Protein AF-A0AA38HLE5-F1 (afdb_monomer)

Mean predicted aligned error: 15.14 Å

pLDDT: mean 76.85, std 20.19, range [32.59, 97.31]

Foldseek 3Di:
DDDDDDDDDDDDDPDDPPPVVVVVVVVVVVPDDDPVRVVVCVVVVVVPDPPPLVVVLVVVLVCCVPPVPPAEEEEEEEPCCCVPVVVSVVSNVVPRPDHYFYFYQYPVRETPGPPPVVPPPGAYEYEYEDQQPLCVCVNPNQDPDHAYEYEYPYDPVNVVVNCPDPSVVSHPHYDYHYDDDDPPPDDPPPDDD

Structure (mmCIF, N/CA/C/O backbone):
data_AF-A0AA38HLE5-F1
#
_entry.id   AF-A0AA38HLE5-F1
#
loop_
_atom_site.group_PDB
_atom_site.id
_atom_site.type_symbol
_atom_site.label_atom_id
_atom_site.label_alt_id
_atom_site.label_comp_id
_atom_site.label_asym_id
_atom_site.label_entity_id
_atom_site.label_seq_id
_atom_site.pdbx_PDB_ins_code
_atom_site.Cartn_x
_atom_site.Cartn_y
_atom_site.Cartn_z
_atom_site.occupancy
_atom_site.B_iso_or_equiv
_atom_site.auth_seq_id
_atom_site.auth_comp_id
_atom_site.auth_asym_id
_atom_site.auth_atom_id
_atom_site.pdbx_PDB_model_num
ATO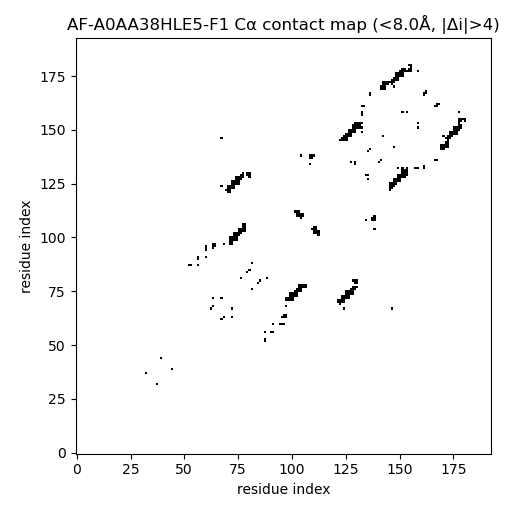M 1 N N . MET A 1 1 ? 114.229 -0.587 -13.513 1.00 36.62 1 MET A N 1
ATOM 2 C CA . MET A 1 1 ? 114.103 0.586 -14.403 1.00 36.62 1 MET A CA 1
ATOM 3 C C . MET A 1 1 ? 112.648 1.043 -14.351 1.00 36.62 1 MET A C 1
ATOM 5 O O . MET A 1 1 ? 111.792 0.347 -14.866 1.00 36.62 1 MET A O 1
ATOM 9 N N . THR A 1 2 ? 112.291 1.824 -13.335 1.00 32.59 2 THR A N 1
ATOM 10 C CA . THR A 1 2 ? 112.162 3.300 -13.327 1.00 32.59 2 THR A CA 1
ATOM 11 C C . THR A 1 2 ? 110.721 3.716 -13.633 1.00 32.59 2 THR A C 1
ATOM 13 O O . THR A 1 2 ? 110.258 3.636 -14.763 1.00 32.59 2 THR A O 1
ATOM 16 N N . ARG A 1 3 ? 110.024 4.134 -12.569 1.00 39.41 3 ARG A N 1
ATOM 17 C CA . ARG A 1 3 ? 108.738 4.839 -12.589 1.00 39.41 3 ARG A CA 1
ATOM 18 C C . ARG A 1 3 ? 108.936 6.259 -13.121 1.00 39.41 3 ARG A C 1
ATOM 20 O O . ARG A 1 3 ? 109.914 6.883 -12.727 1.00 39.41 3 ARG A O 1
ATOM 27 N N . TYR A 1 4 ? 107.949 6.798 -13.835 1.00 35.00 4 TYR A N 1
ATOM 28 C CA . TYR A 1 4 ? 107.645 8.230 -13.804 1.00 35.00 4 TYR A CA 1
ATOM 29 C C . TYR A 1 4 ? 106.131 8.480 -13.778 1.00 35.00 4 TYR A C 1
ATOM 31 O O . TYR A 1 4 ? 105.338 7.740 -14.350 1.00 35.00 4 TYR A O 1
ATOM 39 N N . PHE A 1 5 ? 105.803 9.508 -13.000 1.00 42.78 5 PHE A N 1
ATOM 40 C CA . PHE A 1 5 ? 104.513 10.091 -12.640 1.00 42.78 5 PHE A CA 1
ATOM 41 C C . PHE A 1 5 ? 103.755 10.709 -13.830 1.00 42.78 5 PHE A C 1
ATOM 43 O O . PHE A 1 5 ? 104.394 11.134 -14.786 1.00 42.78 5 PHE A O 1
ATOM 50 N N . LEU A 1 6 ? 102.434 10.912 -13.687 1.00 34.00 6 LEU A N 1
ATOM 51 C CA . LEU A 1 6 ? 101.842 12.259 -13.540 1.00 34.00 6 LEU A CA 1
ATOM 52 C C . LEU A 1 6 ? 100.333 12.226 -13.213 1.00 34.00 6 LEU A C 1
ATOM 54 O O . LEU A 1 6 ? 99.566 11.435 -13.750 1.00 34.00 6 LEU A O 1
ATOM 58 N N . PHE A 1 7 ? 99.960 13.115 -12.291 1.00 43.72 7 PHE A N 1
ATOM 59 C CA . PHE A 1 7 ? 98.616 13.496 -11.845 1.00 43.72 7 PHE A CA 1
ATOM 60 C C . PHE A 1 7 ? 97.990 14.519 -12.816 1.00 43.72 7 PHE A C 1
ATOM 62 O O . PHE A 1 7 ? 98.688 15.463 -13.181 1.00 43.72 7 PHE A O 1
ATOM 69 N N . SER A 1 8 ? 96.677 14.451 -13.084 1.00 36.34 8 SER A N 1
ATOM 70 C CA . SER A 1 8 ? 95.799 15.644 -13.088 1.00 36.34 8 SER A CA 1
ATOM 71 C C . SER A 1 8 ? 94.288 15.319 -13.094 1.00 36.34 8 SER A C 1
ATOM 73 O O . SER A 1 8 ? 93.800 14.501 -13.863 1.00 36.34 8 SER A O 1
ATOM 75 N N . SER A 1 9 ? 93.592 15.982 -12.161 1.00 37.62 9 SER A N 1
ATOM 76 C CA . SER A 1 9 ? 92.230 16.554 -12.148 1.00 37.62 9 SER A CA 1
ATOM 77 C C . SER A 1 9 ? 91.133 16.047 -13.103 1.00 37.62 9 SER A C 1
ATOM 79 O O . SER A 1 9 ? 91.290 16.130 -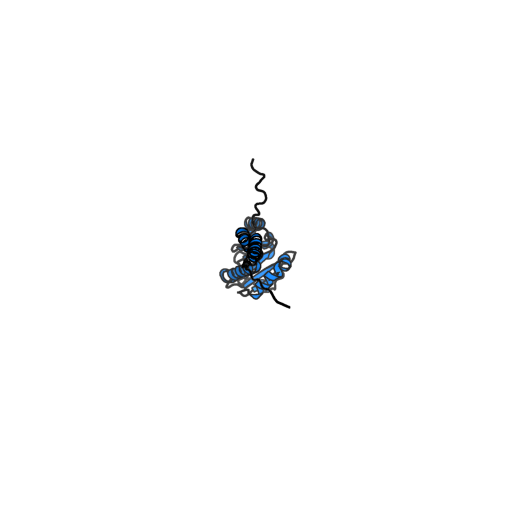14.311 1.00 37.62 9 SER A O 1
ATOM 81 N N . PHE A 1 10 ? 89.928 15.775 -12.577 1.00 37.12 10 PHE A N 1
ATOM 82 C CA . PHE A 1 10 ? 88.797 16.729 -12.614 1.00 37.12 10 PHE A CA 1
ATOM 83 C C . PHE A 1 10 ? 87.535 16.158 -11.933 1.00 37.12 10 PHE A C 1
ATOM 85 O O . PHE A 1 10 ? 87.142 15.015 -12.139 1.00 37.12 10 PHE A O 1
ATOM 92 N N . VAL A 1 11 ? 86.893 17.003 -11.125 1.00 49.88 11 VAL A N 1
ATOM 93 C CA . VAL A 1 11 ? 85.538 16.847 -10.573 1.00 49.88 11 VAL A CA 1
ATOM 94 C C . VAL A 1 11 ? 84.517 17.054 -11.694 1.00 49.88 11 VAL A C 1
ATOM 96 O O . VAL A 1 11 ? 84.603 18.087 -12.347 1.00 49.88 11 VAL A O 1
ATOM 99 N N . LEU A 1 12 ? 83.534 16.160 -11.874 1.00 40.75 12 LEU A N 1
ATOM 100 C CA . LEU A 1 12 ? 82.163 16.497 -12.315 1.00 40.75 12 LEU A CA 1
ATOM 101 C C . LEU A 1 12 ? 81.272 15.242 -12.361 1.00 40.75 12 LEU A C 1
ATOM 103 O O . LEU A 1 12 ? 81.673 14.237 -12.938 1.00 40.75 12 LEU A O 1
ATOM 107 N N . GLY A 1 13 ? 80.040 15.311 -11.835 1.00 39.38 13 GLY A N 1
ATOM 108 C CA . GLY A 1 13 ? 79.034 14.299 -12.189 1.00 39.38 13 GLY A CA 1
ATOM 109 C C . GLY A 1 13 ? 77.838 14.045 -11.267 1.00 39.38 13 GLY A C 1
ATOM 110 O O . GLY A 1 13 ? 77.180 13.029 -11.449 1.00 39.38 13 GLY A O 1
ATOM 111 N N . ALA A 1 14 ? 77.501 14.904 -10.301 1.00 48.19 14 ALA A N 1
ATOM 112 C CA . ALA A 1 14 ? 76.276 14.747 -9.502 1.00 48.19 14 ALA A CA 1
ATOM 113 C C . ALA A 1 14 ? 75.079 15.503 -10.117 1.00 48.19 14 ALA A C 1
ATOM 115 O O . ALA A 1 14 ? 74.601 16.460 -9.524 1.00 48.19 14 ALA A O 1
ATOM 116 N N . LEU A 1 15 ? 74.597 15.118 -11.309 1.00 47.78 15 LEU A N 1
ATOM 117 C CA . LEU A 1 15 ? 73.413 15.759 -11.929 1.00 47.78 15 LEU A CA 1
ATOM 118 C C . LEU A 1 15 ? 72.451 14.817 -12.688 1.00 47.78 15 LEU A C 1
ATOM 120 O O . LEU A 1 15 ? 71.482 15.287 -13.274 1.00 47.78 15 LEU A O 1
ATOM 124 N N . ALA A 1 16 ? 72.633 13.494 -12.649 1.00 45.16 16 ALA A N 1
ATOM 125 C CA . ALA A 1 16 ? 71.800 12.571 -13.441 1.00 45.16 16 ALA A CA 1
ATOM 126 C C . ALA A 1 16 ? 70.597 11.943 -12.695 1.00 45.16 16 ALA A C 1
ATOM 128 O O . ALA A 1 16 ? 69.810 11.225 -13.304 1.00 45.16 16 ALA A O 1
ATOM 129 N N . SER A 1 17 ? 70.416 12.195 -11.391 1.00 45.19 17 SER A N 1
ATOM 130 C CA . SER A 1 17 ? 69.424 11.466 -10.567 1.00 45.19 17 SER A CA 1
ATOM 131 C C . SER A 1 17 ? 68.068 12.181 -10.381 1.00 45.19 17 SER A C 1
ATOM 133 O O . SER A 1 17 ? 67.065 11.548 -10.057 1.00 45.19 17 SER A O 1
ATOM 135 N N . GLN A 1 18 ? 67.970 13.495 -10.625 1.00 48.69 18 GLN A N 1
ATOM 136 C CA . GLN A 1 18 ? 66.733 14.244 -10.331 1.00 48.69 18 GLN A CA 1
ATOM 137 C C . GLN A 1 18 ? 65.680 14.231 -11.456 1.00 48.69 18 GLN A C 1
ATOM 139 O O . GLN A 1 18 ? 64.485 14.318 -11.156 1.00 48.69 18 GLN A O 1
ATOM 144 N N . SER A 1 19 ? 66.064 14.072 -12.730 1.00 46.19 19 SER A N 1
ATOM 145 C CA . SER A 1 19 ? 65.123 14.236 -13.856 1.00 46.19 19 SER A CA 1
ATOM 146 C C . SER A 1 19 ? 64.099 13.097 -13.970 1.00 46.19 19 SER A C 1
ATOM 148 O O . SER A 1 19 ? 62.920 13.346 -14.227 1.00 46.19 19 SER A O 1
ATOM 150 N N . HIS A 1 20 ? 64.494 11.854 -13.681 1.00 48.28 20 HIS A N 1
ATOM 151 C CA . HIS A 1 20 ? 63.608 10.690 -13.796 1.00 48.28 20 HIS A CA 1
ATOM 152 C C . HIS A 1 20 ? 62.459 10.675 -12.773 1.00 48.28 20 HIS A C 1
ATOM 154 O O . HIS A 1 20 ? 61.412 10.085 -13.045 1.00 48.28 20 HIS A O 1
ATOM 160 N N . SER A 1 21 ? 62.609 11.323 -11.610 1.00 51.34 21 SER A N 1
ATOM 161 C CA . SER A 1 21 ? 61.535 11.387 -10.603 1.00 51.34 21 SER A CA 1
ATOM 162 C C . SER A 1 21 ? 60.457 12.424 -10.948 1.00 51.34 21 SER A C 1
ATOM 164 O O . SER A 1 21 ? 59.277 12.210 -10.669 1.00 51.34 21 SER A O 1
ATOM 166 N N . LEU A 1 22 ? 60.845 13.522 -11.608 1.00 54.00 22 LEU A N 1
ATOM 167 C CA . LEU A 1 22 ? 59.939 14.603 -12.001 1.00 54.00 22 LEU A CA 1
ATOM 168 C C . LEU A 1 22 ? 59.037 14.188 -13.168 1.00 54.00 22 LEU A C 1
ATOM 170 O O . LEU A 1 22 ? 57.837 14.454 -13.137 1.00 54.00 22 LEU A O 1
ATOM 174 N N . VAL A 1 23 ? 59.584 13.455 -14.142 1.00 53.44 23 VAL A N 1
ATOM 175 C CA . VAL A 1 23 ? 58.822 12.929 -15.288 1.00 53.44 23 VAL A CA 1
ATOM 176 C C . VAL A 1 23 ? 57.744 11.937 -14.837 1.00 53.44 23 VAL A C 1
ATOM 178 O O . VAL A 1 23 ? 56.614 11.995 -15.318 1.00 53.44 23 VAL A O 1
ATOM 181 N N . LYS A 1 24 ? 58.045 11.083 -13.847 1.00 52.56 24 LYS A N 1
ATOM 182 C CA . LYS A 1 24 ? 57.062 10.146 -13.275 1.00 52.56 24 LYS A CA 1
ATOM 183 C C . LYS A 1 24 ? 55.908 10.863 -12.564 1.00 52.56 24 LYS A C 1
ATOM 185 O O . LYS A 1 24 ? 54.763 10.452 -12.711 1.00 52.56 24 LYS A O 1
ATOM 190 N N . ARG A 1 25 ? 56.181 11.964 -11.849 1.00 52.31 25 ARG A N 1
ATOM 191 C CA . ARG A 1 25 ? 55.134 12.785 -11.206 1.00 52.31 25 ARG A CA 1
ATOM 192 C C . ARG A 1 25 ? 54.283 13.564 -12.215 1.00 52.31 25 ARG A C 1
ATOM 194 O O . ARG A 1 25 ? 53.092 13.746 -11.980 1.00 52.31 25 ARG A O 1
ATOM 201 N N . ALA A 1 26 ? 54.868 14.012 -13.327 1.00 54.88 26 ALA A N 1
ATOM 202 C CA . ALA A 1 26 ? 54.149 14.747 -14.370 1.00 54.88 26 ALA A CA 1
ATOM 203 C C . ALA A 1 26 ? 53.159 13.855 -15.142 1.00 54.88 26 ALA A C 1
ATOM 205 O O . ALA A 1 26 ? 52.019 14.259 -15.354 1.00 54.88 26 ALA A O 1
ATOM 206 N N . LEU A 1 27 ? 53.558 12.620 -15.467 1.00 53.47 27 LEU A N 1
ATOM 207 C CA . LEU A 1 27 ? 52.687 11.610 -16.089 1.00 53.47 27 LEU A CA 1
ATOM 208 C C . LEU A 1 27 ? 51.521 11.176 -15.186 1.00 53.47 27 LEU A C 1
ATOM 210 O O . LEU A 1 27 ? 50.452 10.822 -15.672 1.00 53.47 27 LEU A O 1
ATOM 214 N N . GLN A 1 28 ? 51.703 11.222 -13.865 1.00 58.72 28 GLN A N 1
ATOM 215 C CA . GLN A 1 28 ? 50.659 10.851 -12.910 1.00 58.72 28 GLN A CA 1
ATOM 216 C C . GLN A 1 28 ? 49.584 11.943 -12.758 1.00 58.72 28 GLN A C 1
ATOM 218 O O . GLN A 1 28 ? 48.424 11.624 -12.518 1.00 58.72 28 GLN A O 1
ATOM 223 N N . LYS A 1 29 ? 49.940 13.220 -12.968 1.00 57.59 29 LYS A N 1
ATOM 224 C CA . LYS A 1 29 ? 48.985 14.342 -12.982 1.00 57.59 29 LYS A CA 1
ATOM 225 C C . LYS A 1 29 ? 48.111 14.384 -14.234 1.00 57.59 29 LYS A C 1
ATOM 227 O O . LYS A 1 29 ? 46.970 14.815 -14.142 1.00 57.59 29 LYS A O 1
ATOM 232 N N . SER A 1 30 ? 48.609 13.937 -15.389 1.00 59.91 30 SER A N 1
ATOM 233 C CA . SER A 1 30 ? 47.815 13.922 -16.630 1.00 59.91 30 SER A CA 1
ATOM 234 C C . SER A 1 30 ? 46.710 12.864 -16.638 1.00 59.91 30 SER A C 1
ATOM 236 O O . SER A 1 30 ? 45.830 12.922 -17.487 1.00 59.91 30 SER A O 1
ATOM 238 N N . HIS A 1 31 ? 46.757 11.908 -15.707 1.00 61.75 31 HIS A N 1
ATOM 239 C CA . HIS A 1 31 ? 45.761 10.847 -15.546 1.00 61.75 31 HIS A CA 1
ATOM 240 C C . HIS A 1 31 ? 44.878 11.046 -14.302 1.00 61.75 31 HIS A C 1
ATOM 242 O O . HIS A 1 31 ? 44.099 10.163 -13.937 1.00 61.75 31 HIS A O 1
ATOM 248 N N . GLU A 1 32 ? 45.021 12.185 -13.617 1.00 77.12 32 GLU A N 1
ATOM 249 C CA . GLU A 1 32 ? 44.188 12.530 -12.475 1.00 77.12 32 GLU A CA 1
ATOM 250 C C . GLU A 1 32 ? 42.841 13.051 -12.981 1.00 77.12 32 GLU A C 1
ATOM 252 O O . GLU A 1 32 ? 42.785 14.083 -13.650 1.00 77.12 32 GLU A O 1
ATOM 257 N N . LYS A 1 33 ? 41.760 12.334 -12.644 1.00 78.19 33 LYS A N 1
ATOM 258 C CA . LYS A 1 33 ? 40.390 12.753 -12.960 1.00 78.19 33 LYS A CA 1
ATOM 259 C C . LYS A 1 33 ? 40.176 14.211 -12.578 1.00 78.19 33 LYS A C 1
ATOM 261 O O . LYS A 1 33 ? 40.589 14.645 -11.489 1.00 78.19 33 LYS A O 1
ATOM 266 N N . SER A 1 34 ? 39.513 14.955 -13.458 1.00 81.75 34 SER A N 1
ATOM 267 C CA . SER A 1 34 ? 39.201 16.354 -13.180 1.00 81.75 34 SER A CA 1
ATOM 268 C C . SER A 1 34 ? 38.342 16.457 -11.915 1.00 81.75 34 SER A C 1
ATOM 270 O O . SER A 1 34 ? 37.662 15.508 -11.527 1.00 81.75 34 SER A O 1
ATOM 272 N N . GLN A 1 35 ? 38.364 17.607 -11.236 1.00 80.44 35 GLN A N 1
ATOM 273 C CA . GLN A 1 35 ? 37.472 17.807 -10.088 1.00 80.44 35 GLN A CA 1
ATOM 274 C C . GLN A 1 35 ? 36.006 17.622 -10.500 1.00 80.44 35 GLN A C 1
ATOM 276 O O . GLN A 1 35 ? 35.258 17.004 -9.760 1.00 80.44 35 GLN A O 1
ATOM 281 N N . LEU A 1 36 ? 35.625 18.058 -11.704 1.00 81.19 36 LEU A N 1
ATOM 282 C CA . LEU A 1 36 ? 34.275 17.870 -12.232 1.00 81.19 36 LEU A CA 1
ATOM 283 C C . LEU A 1 36 ? 33.922 16.384 -12.384 1.00 81.19 36 LEU A C 1
ATOM 285 O O . LEU A 1 36 ? 32.882 15.961 -11.911 1.00 81.19 36 LEU A O 1
ATOM 289 N N . GLU A 1 37 ? 34.827 15.589 -12.950 1.00 77.62 37 GLU A N 1
ATOM 290 C CA . GLU A 1 37 ? 34.654 14.145 -13.153 1.00 77.62 37 GLU A CA 1
ATOM 291 C C . GLU A 1 37 ? 34.628 13.384 -11.818 1.00 77.62 37 GLU A C 1
ATOM 293 O O . GLU A 1 37 ? 33.811 12.498 -11.613 1.00 77.62 37 GLU A O 1
ATOM 298 N N . LYS A 1 38 ? 35.449 13.793 -10.841 1.00 82.75 38 LYS A N 1
ATOM 299 C CA . LYS A 1 38 ? 35.393 13.258 -9.468 1.00 82.75 38 LYS A CA 1
ATOM 300 C C . LYS A 1 38 ? 34.078 13.600 -8.765 1.00 82.75 38 LYS A C 1
ATOM 302 O O . LYS A 1 38 ? 33.638 12.847 -7.898 1.00 82.75 38 LYS A O 1
ATOM 307 N N . TRP A 1 39 ? 33.499 14.762 -9.057 1.00 78.56 39 TRP A N 1
ATOM 308 C CA . TRP A 1 39 ? 32.209 15.174 -8.507 1.00 78.56 39 TRP A CA 1
ATOM 309 C C . TRP A 1 39 ? 31.071 14.445 -9.203 1.00 78.56 39 TRP A C 1
ATOM 311 O O . TRP A 1 39 ? 30.188 13.949 -8.518 1.00 78.56 39 TRP A O 1
ATOM 321 N N . GLU A 1 40 ? 31.132 14.318 -10.523 1.00 77.06 40 GLU A N 1
ATOM 322 C CA . GLU A 1 40 ? 30.205 13.543 -11.338 1.00 77.06 40 GLU A CA 1
ATOM 323 C C . GLU A 1 40 ? 30.194 12.076 -10.902 1.00 77.06 40 GLU A C 1
ATOM 325 O O . GLU A 1 40 ? 29.130 11.562 -10.587 1.00 77.06 40 GLU A O 1
ATOM 330 N N . ASP A 1 41 ? 31.353 11.443 -10.711 1.00 75.75 41 ASP A N 1
ATOM 331 C CA . ASP A 1 41 ? 31.455 10.077 -10.182 1.00 75.75 41 ASP A CA 1
ATOM 332 C C . ASP A 1 41 ? 30.843 9.940 -8.780 1.00 75.75 41 ASP A C 1
ATOM 334 O O . ASP A 1 41 ? 30.187 8.947 -8.475 1.00 75.75 41 ASP A O 1
ATOM 338 N N . LYS A 1 42 ? 31.040 10.930 -7.898 1.00 74.75 42 LYS A N 1
ATOM 339 C CA . LYS A 1 42 ? 30.440 10.921 -6.553 1.00 74.75 42 LYS A CA 1
ATOM 340 C C . LYS A 1 42 ? 28.933 11.140 -6.597 1.00 74.75 42 LYS A C 1
ATOM 342 O O . LYS A 1 42 ? 28.211 10.549 -5.800 1.00 74.75 42 LYS A O 1
ATOM 347 N N . PHE A 1 43 ? 28.462 11.992 -7.500 1.00 67.88 43 PHE A N 1
ATOM 348 C CA . PHE A 1 43 ? 27.053 12.338 -7.618 1.00 67.88 43 PHE A CA 1
ATOM 349 C C . PHE A 1 43 ? 26.280 11.214 -8.319 1.00 67.88 43 PHE A C 1
ATOM 351 O O . PHE A 1 43 ? 25.298 10.722 -7.770 1.00 67.88 43 PHE A O 1
ATOM 358 N N . LEU A 1 44 ? 26.771 10.732 -9.462 1.00 61.28 44 LEU A N 1
ATOM 359 C CA . LEU A 1 44 ? 26.212 9.615 -10.227 1.00 61.28 44 LEU A CA 1
ATOM 360 C C . LEU A 1 44 ? 26.400 8.270 -9.516 1.00 61.28 44 LEU A C 1
ATOM 362 O O . LEU A 1 44 ? 25.452 7.496 -9.448 1.00 61.28 44 LEU A O 1
ATOM 366 N N . GLY A 1 45 ? 27.549 8.022 -8.881 1.00 54.25 45 GLY A N 1
ATOM 367 C CA . GLY A 1 45 ? 27.772 6.810 -8.084 1.00 54.25 45 GLY A CA 1
ATOM 368 C C . GLY A 1 45 ? 26.894 6.729 -6.829 1.00 54.25 45 GLY A C 1
ATOM 369 O O . GLY A 1 45 ? 26.589 5.636 -6.365 1.00 54.25 45 GLY A O 1
ATOM 370 N N . SER A 1 46 ? 26.423 7.868 -6.300 1.00 49.94 46 SER A N 1
ATOM 371 C CA . SER A 1 46 ? 25.419 7.898 -5.220 1.00 49.94 46 SER A CA 1
ATOM 372 C C . SER A 1 46 ? 23.972 7.767 -5.716 1.00 49.94 46 SER A C 1
ATOM 374 O O . SER A 1 46 ? 23.078 7.454 -4.931 1.00 49.94 46 SER A O 1
ATOM 376 N N . LEU A 1 47 ? 23.731 7.967 -7.017 1.00 51.47 47 LEU A N 1
ATOM 377 C CA . LEU A 1 47 ? 22.414 7.814 -7.641 1.00 51.47 47 LEU A CA 1
ATOM 378 C C . LEU A 1 47 ? 22.072 6.349 -7.967 1.00 51.47 47 LEU A C 1
ATOM 380 O O . LEU A 1 47 ? 20.896 6.050 -8.170 1.00 51.47 47 LEU A O 1
ATOM 384 N N . GLU A 1 48 ? 23.053 5.440 -7.987 1.00 48.41 48 GLU A N 1
ATOM 385 C CA . GLU A 1 48 ? 22.852 4.025 -8.346 1.00 48.41 48 GLU A CA 1
ATOM 386 C C . GLU A 1 48 ? 22.291 3.143 -7.212 1.00 48.41 48 GLU A C 1
ATOM 388 O O . GLU A 1 48 ? 21.987 1.972 -7.443 1.00 48.41 48 GLU A O 1
ATOM 393 N N . HIS A 1 49 ? 22.095 3.671 -5.995 1.00 47.31 49 HIS A N 1
ATOM 394 C CA . HIS A 1 49 ? 21.579 2.862 -4.880 1.00 47.31 49 HIS A CA 1
ATOM 395 C C . HIS A 1 49 ? 20.700 3.623 -3.879 1.00 47.31 49 HIS A C 1
ATOM 397 O O . HIS A 1 49 ? 20.791 3.425 -2.668 1.00 47.31 49 HIS A O 1
ATOM 403 N N . PHE A 1 50 ? 19.804 4.491 -4.359 1.00 55.66 50 PHE A N 1
ATOM 404 C CA . PHE A 1 50 ? 18.669 4.867 -3.515 1.00 55.66 50 PHE A CA 1
ATOM 405 C C . PHE A 1 50 ? 17.767 3.633 -3.370 1.00 55.66 50 PHE A C 1
ATOM 407 O O . PHE A 1 50 ? 16.989 3.332 -4.278 1.00 55.66 50 PHE A O 1
ATOM 414 N N . ASP A 1 51 ? 17.907 2.893 -2.263 1.00 62.12 51 ASP A N 1
ATOM 415 C CA . ASP A 1 51 ? 17.044 1.748 -1.959 1.00 62.12 51 ASP A CA 1
ATOM 416 C C . ASP A 1 51 ? 15.624 2.263 -1.675 1.00 62.12 51 ASP A C 1
ATOM 418 O O . ASP A 1 51 ? 15.251 2.641 -0.558 1.00 62.12 51 ASP A O 1
ATOM 422 N N . GLN A 1 52 ? 14.831 2.334 -2.748 1.00 76.94 52 GLN A N 1
ATOM 423 C CA . GLN A 1 52 ? 13.427 2.737 -2.709 1.00 76.94 52 GLN A CA 1
ATOM 424 C C . GLN A 1 52 ? 12.613 1.827 -1.784 1.00 76.94 52 GLN A C 1
ATOM 426 O O . GLN A 1 52 ? 11.599 2.275 -1.250 1.00 76.94 52 GLN A O 1
ATOM 431 N N . THR A 1 53 ? 13.068 0.592 -1.564 1.00 86.19 53 THR A N 1
ATOM 432 C CA . THR A 1 53 ? 12.406 -0.409 -0.727 1.00 86.19 53 THR A CA 1
ATOM 433 C C . THR A 1 53 ? 12.441 0.002 0.736 1.00 86.19 53 THR A C 1
ATOM 435 O O . THR A 1 53 ? 11.386 0.137 1.346 1.00 86.19 53 THR A O 1
ATOM 438 N N . GLU A 1 54 ? 13.624 0.289 1.289 1.00 89.56 54 GLU A N 1
ATOM 439 C CA . GLU A 1 54 ? 13.774 0.707 2.696 1.00 89.56 54 GLU A CA 1
ATOM 440 C C . GLU A 1 54 ? 13.010 1.993 2.997 1.00 89.56 54 GLU A C 1
ATOM 442 O O . GLU A 1 54 ? 12.322 2.111 4.014 1.00 89.56 54 GLU A O 1
ATOM 447 N N . SER A 1 55 ? 13.091 2.953 2.076 1.00 90.56 55 SER A N 1
ATOM 448 C CA . SER A 1 55 ? 12.389 4.229 2.213 1.00 90.56 55 SER A CA 1
ATOM 449 C C . SER A 1 55 ? 10.872 4.030 2.234 1.00 90.56 55 SER A C 1
ATOM 451 O O . SER A 1 55 ? 10.180 4.633 3.055 1.00 90.56 55 SER A O 1
ATOM 453 N N . LEU A 1 56 ? 10.349 3.162 1.361 1.00 93.12 56 LEU A N 1
ATOM 454 C CA . LEU A 1 56 ? 8.921 2.859 1.292 1.00 93.12 56 LEU A CA 1
ATOM 455 C C . LEU A 1 56 ? 8.450 2.059 2.512 1.00 93.12 56 LEU A C 1
ATOM 457 O O . LEU A 1 56 ? 7.425 2.402 3.095 1.00 93.12 56 LEU A O 1
ATOM 461 N N . VAL A 1 57 ? 9.206 1.052 2.950 1.00 95.25 57 VAL A N 1
ATOM 462 C CA . VAL A 1 57 ? 8.896 0.278 4.163 1.00 95.25 57 VAL A CA 1
ATOM 463 C C . VAL A 1 57 ? 8.877 1.187 5.396 1.00 95.25 57 VAL A C 1
ATOM 465 O O . VAL A 1 57 ? 7.951 1.109 6.206 1.00 95.25 57 VAL A O 1
ATOM 468 N N . THR A 1 58 ? 9.845 2.097 5.515 1.00 95.06 58 THR A N 1
ATOM 469 C CA . THR A 1 58 ? 9.901 3.079 6.609 1.00 95.06 58 THR A CA 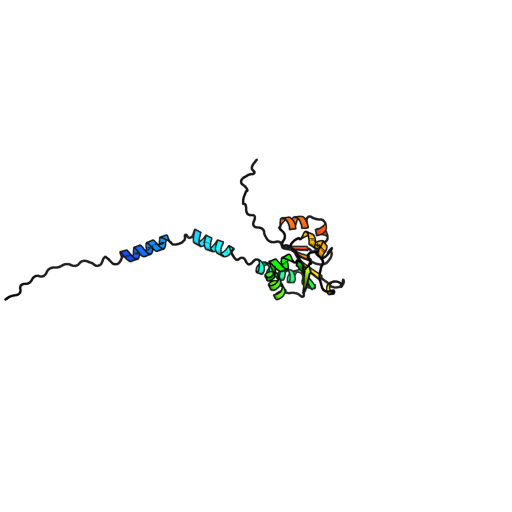1
ATOM 470 C C . THR A 1 58 ? 8.697 4.017 6.574 1.00 95.06 58 THR A C 1
ATOM 472 O O . THR A 1 58 ? 8.070 4.257 7.607 1.00 95.06 58 THR A O 1
ATOM 475 N N . LEU A 1 59 ? 8.336 4.519 5.389 1.00 95.31 59 LEU A N 1
ATOM 476 C CA . LEU A 1 59 ? 7.162 5.369 5.208 1.00 95.31 59 LEU A CA 1
ATOM 477 C C . LEU A 1 59 ? 5.878 4.641 5.617 1.00 95.31 59 LEU A C 1
ATOM 479 O O . LEU A 1 59 ? 5.102 5.178 6.403 1.00 95.31 59 LEU A O 1
ATOM 483 N N . ILE A 1 60 ? 5.669 3.417 5.126 1.00 96.25 60 ILE A N 1
ATOM 484 C CA . ILE A 1 60 ? 4.479 2.618 5.442 1.00 96.25 60 ILE A CA 1
ATOM 485 C C . ILE A 1 60 ? 4.425 2.311 6.938 1.00 96.25 60 ILE A C 1
ATOM 487 O O . ILE A 1 60 ? 3.364 2.431 7.539 1.00 96.25 60 ILE A O 1
ATOM 491 N N . SER A 1 61 ? 5.556 1.975 7.558 1.00 96.06 61 SER A N 1
ATOM 492 C CA . SER A 1 61 ? 5.622 1.715 9.001 1.00 96.06 61 SER A CA 1
ATOM 493 C C . SER A 1 61 ? 5.259 2.960 9.811 1.00 96.06 61 SER A C 1
ATOM 495 O O . SER A 1 61 ? 4.498 2.879 10.774 1.00 96.06 61 SER A O 1
ATOM 497 N N . LYS A 1 62 ? 5.741 4.135 9.393 1.00 96.56 62 LYS A N 1
ATOM 498 C CA . LYS A 1 62 ? 5.391 5.404 10.033 1.00 96.56 62 LYS A CA 1
ATOM 499 C C . LYS A 1 62 ? 3.900 5.716 9.896 1.00 96.56 62 LYS A C 1
ATOM 501 O O . LYS A 1 62 ? 3.255 6.008 10.896 1.00 96.56 62 LYS A O 1
ATOM 506 N N . VAL A 1 63 ? 3.346 5.577 8.690 1.00 96.25 63 VAL A N 1
ATOM 507 C CA . VAL A 1 63 ? 1.904 5.740 8.437 1.00 96.25 63 VAL A CA 1
ATOM 508 C C . VAL A 1 63 ? 1.091 4.748 9.267 1.00 96.25 63 VAL A C 1
ATOM 510 O O . VAL A 1 63 ? 0.092 5.126 9.865 1.00 96.25 63 VAL A O 1
ATOM 513 N N . ALA A 1 64 ? 1.518 3.490 9.362 1.00 96.12 64 ALA A N 1
ATOM 514 C CA . ALA A 1 64 ? 0.821 2.488 10.159 1.00 96.12 64 ALA A CA 1
ATOM 515 C C . ALA A 1 64 ? 0.748 2.885 11.641 1.00 96.12 64 ALA A C 1
ATOM 517 O O . ALA A 1 64 ? -0.301 2.752 12.265 1.00 96.12 64 ALA A O 1
ATOM 518 N N . LEU A 1 65 ? 1.836 3.417 12.195 1.00 95.38 65 LEU A N 1
ATOM 519 C CA . LEU A 1 65 ? 1.897 3.816 13.598 1.00 95.38 65 LEU A CA 1
ATOM 520 C C . LEU A 1 65 ? 1.145 5.129 13.880 1.00 95.38 65 LEU A C 1
ATOM 522 O O . LEU A 1 65 ? 0.452 5.230 14.891 1.00 95.38 65 LEU A O 1
ATOM 526 N N . GLU A 1 66 ? 1.263 6.124 13.004 1.00 95.25 66 GLU A N 1
ATOM 527 C CA . GLU A 1 66 ? 0.659 7.450 13.204 1.00 95.25 66 GLU A CA 1
ATOM 528 C C . GLU A 1 66 ? -0.821 7.482 12.807 1.00 95.25 66 GLU A C 1
ATOM 530 O O . GLU A 1 66 ? -1.638 8.058 13.521 1.00 95.25 66 GLU A O 1
ATOM 535 N N . GLU A 1 67 ? -1.183 6.822 11.705 1.00 92.25 67 GLU A N 1
ATOM 536 C CA . GLU A 1 67 ? -2.525 6.906 11.131 1.00 92.25 67 GLU A CA 1
ATOM 537 C C . GLU A 1 67 ? -3.378 5.672 11.391 1.00 92.25 67 GLU A C 1
ATOM 539 O O . GLU A 1 67 ? -4.586 5.805 11.567 1.00 92.25 67 GLU A O 1
ATOM 544 N N . LEU A 1 68 ? -2.801 4.473 11.395 1.00 93.50 68 LEU A N 1
ATOM 545 C CA . LEU A 1 68 ? -3.585 3.232 11.468 1.00 93.50 68 LEU A CA 1
ATOM 546 C C . LEU A 1 68 ? -3.592 2.608 12.869 1.00 93.50 68 LEU A C 1
ATOM 548 O O . LEU A 1 68 ? -4.167 1.536 13.068 1.00 93.50 68 LEU A O 1
ATOM 552 N N . SER A 1 69 ? -2.966 3.263 13.849 1.00 89.44 69 SER A N 1
ATOM 553 C CA . SER A 1 69 ? -2.926 2.773 15.223 1.00 89.44 69 SER A CA 1
ATOM 554 C C . SER A 1 69 ? -4.320 2.742 15.858 1.00 89.44 69 SER A C 1
ATOM 556 O O . SER A 1 69 ? -5.177 3.587 15.610 1.00 89.44 69 SER A O 1
ATOM 558 N N . GLY A 1 70 ? -4.555 1.718 16.683 1.00 87.25 70 GLY A N 1
ATOM 559 C CA . GLY A 1 70 ? -5.841 1.486 17.351 1.00 87.25 70 GLY A CA 1
ATOM 560 C C . GLY A 1 70 ? -6.818 0.585 16.587 1.00 87.25 70 GLY A C 1
ATOM 561 O O . GLY A 1 70 ? -7.794 0.137 17.184 1.00 87.25 70 GLY A O 1
ATOM 562 N N . CYS A 1 71 ? -6.539 0.258 15.323 1.00 88.81 71 CYS A N 1
ATOM 563 C CA . CYS A 1 71 ? -7.329 -0.671 14.511 1.00 88.81 71 CYS A CA 1
ATOM 564 C C . CYS A 1 71 ? -6.445 -1.802 13.967 1.00 88.81 71 CYS A C 1
ATOM 566 O O . CYS A 1 71 ? -5.221 -1.673 13.904 1.00 88.81 71 CYS A O 1
ATOM 568 N N . THR A 1 72 ? -7.042 -2.934 13.588 1.00 90.75 72 THR A N 1
ATOM 569 C CA . THR A 1 72 ? -6.287 -4.026 12.958 1.00 90.75 72 THR A CA 1
ATOM 570 C C . THR A 1 72 ? -6.010 -3.675 11.501 1.00 90.75 72 THR A C 1
ATOM 572 O O . THR A 1 72 ? -6.929 -3.337 10.752 1.00 90.75 72 THR A O 1
ATOM 575 N N . ALA A 1 73 ? -4.746 -3.757 11.087 1.00 93.31 73 ALA A N 1
ATOM 576 C CA . ALA A 1 73 ? -4.378 -3.528 9.696 1.00 93.31 73 ALA A CA 1
ATOM 577 C C . ALA A 1 73 ? -4.619 -4.788 8.854 1.00 93.31 73 ALA A C 1
ATOM 579 O O . ALA A 1 73 ? -4.203 -5.883 9.221 1.00 93.31 73 ALA A O 1
ATOM 580 N N . ILE A 1 74 ? -5.252 -4.635 7.698 1.00 93.06 74 ILE A N 1
ATOM 581 C CA . ILE A 1 74 ? -5.376 -5.673 6.681 1.00 93.06 74 ILE A CA 1
ATOM 582 C C . ILE A 1 74 ? -4.499 -5.273 5.507 1.00 93.06 74 ILE A C 1
ATOM 584 O O . ILE A 1 74 ? -4.776 -4.292 4.817 1.00 93.06 74 ILE A O 1
ATOM 588 N N . ILE A 1 75 ? -3.441 -6.041 5.284 1.00 95.00 75 ILE A N 1
ATOM 589 C CA . ILE A 1 75 ? -2.482 -5.814 4.212 1.00 95.00 75 ILE A CA 1
ATOM 590 C C . ILE A 1 75 ? -2.817 -6.740 3.046 1.00 95.00 75 ILE A C 1
ATOM 592 O O . ILE A 1 75 ? -2.614 -7.950 3.127 1.00 95.00 75 ILE A O 1
ATOM 596 N N . LEU A 1 76 ? -3.324 -6.180 1.954 1.00 93.94 76 LEU A N 1
ATOM 597 C CA . LEU A 1 76 ? -3.652 -6.935 0.750 1.00 93.94 76 LEU A CA 1
ATOM 598 C C . LEU A 1 76 ? -2.684 -6.594 -0.367 1.00 93.94 76 LEU A C 1
ATOM 600 O O . LEU A 1 76 ? -2.386 -5.425 -0.594 1.00 93.94 76 LEU A O 1
ATOM 604 N N . TYR A 1 77 ? -2.224 -7.606 -1.086 1.00 94.00 77 TYR A N 1
ATOM 605 C CA . TYR A 1 77 ? -1.319 -7.433 -2.215 1.00 94.00 77 TYR A CA 1
ATOM 606 C C . TYR A 1 77 ? -1.756 -8.302 -3.387 1.00 94.00 77 TYR A C 1
ATOM 608 O O . TYR A 1 77 ? -2.237 -9.421 -3.204 1.00 94.00 77 TYR A O 1
ATOM 616 N N . ASP A 1 78 ? -1.628 -7.772 -4.598 1.00 92.62 78 ASP A N 1
ATOM 617 C CA . ASP A 1 78 ? -1.914 -8.529 -5.810 1.00 92.62 78 ASP A CA 1
ATOM 618 C C . ASP A 1 78 ? -0.776 -9.484 -6.194 1.00 92.62 78 ASP A C 1
ATOM 620 O O . ASP A 1 78 ? 0.347 -9.414 -5.686 1.00 92.62 78 ASP A O 1
ATOM 624 N N . VAL A 1 79 ? -1.084 -10.392 -7.123 1.00 91.19 79 VAL A N 1
ATOM 625 C CA . VAL A 1 79 ? -0.124 -11.358 -7.680 1.00 91.19 79 VAL A CA 1
ATOM 626 C C . VAL A 1 79 ? 1.104 -10.657 -8.266 1.00 91.19 79 VAL A C 1
ATOM 628 O O . VAL A 1 79 ? 2.220 -11.153 -8.154 1.00 91.19 79 VAL A O 1
ATOM 631 N N . PHE A 1 80 ? 0.923 -9.476 -8.865 1.00 91.12 80 PHE A N 1
ATOM 632 C CA . PHE A 1 80 ? 2.042 -8.712 -9.405 1.00 91.12 80 PHE A CA 1
ATOM 633 C C . PHE A 1 80 ? 3.016 -8.294 -8.305 1.00 91.12 80 PHE A C 1
ATOM 635 O O . PHE A 1 80 ? 4.204 -8.557 -8.442 1.00 91.12 80 PHE A O 1
ATOM 642 N N . THR A 1 81 ? 2.517 -7.708 -7.217 1.00 90.81 81 THR A N 1
ATOM 643 C CA . THR A 1 81 ? 3.333 -7.267 -6.080 1.00 90.81 81 THR A CA 1
ATOM 644 C C . THR A 1 81 ? 4.034 -8.445 -5.413 1.00 90.81 81 THR A C 1
ATOM 646 O O . THR A 1 81 ? 5.205 -8.331 -5.072 1.00 90.81 81 THR A O 1
ATOM 649 N N . GLU A 1 82 ? 3.358 -9.587 -5.261 1.00 90.12 82 GLU A N 1
ATOM 650 C CA . GLU A 1 82 ? 3.990 -10.790 -4.704 1.00 90.12 82 GLU A CA 1
ATOM 651 C C . GLU A 1 82 ? 5.215 -11.223 -5.519 1.00 90.12 82 GLU A C 1
ATOM 653 O O . GLU A 1 82 ? 6.226 -11.609 -4.945 1.00 90.12 82 GLU A O 1
ATOM 658 N N . ILE A 1 83 ? 5.144 -11.125 -6.849 1.00 89.38 83 ILE A N 1
ATOM 659 C CA . ILE A 1 83 ? 6.226 -11.556 -7.741 1.00 89.38 83 ILE A CA 1
ATOM 660 C C . ILE A 1 83 ? 7.302 -10.473 -7.897 1.00 89.38 83 ILE A C 1
ATOM 662 O O . ILE A 1 83 ? 8.487 -10.793 -7.966 1.00 89.38 83 ILE A O 1
ATOM 666 N N . SER A 1 84 ? 6.915 -9.201 -8.025 1.00 87.94 84 SER A N 1
ATOM 667 C CA . SER A 1 84 ? 7.843 -8.109 -8.356 1.00 87.94 84 SER A CA 1
ATOM 668 C C . SER A 1 84 ? 8.453 -7.415 -7.145 1.00 87.94 84 SER A C 1
ATOM 670 O O . SER A 1 84 ? 9.463 -6.731 -7.293 1.00 87.94 84 SER A O 1
ATOM 672 N N . ASP A 1 85 ? 7.816 -7.525 -5.981 1.00 87.56 85 ASP A N 1
ATOM 673 C CA . ASP A 1 85 ? 8.152 -6.795 -4.760 1.00 87.56 85 ASP A CA 1
ATOM 674 C C . ASP A 1 85 ? 8.170 -7.727 -3.528 1.00 87.56 85 ASP A C 1
ATOM 676 O O . ASP A 1 85 ? 7.856 -7.305 -2.411 1.00 87.56 85 ASP A O 1
ATOM 680 N N . ASP A 1 86 ? 8.559 -8.992 -3.709 1.00 89.06 86 ASP A N 1
ATOM 681 C CA . ASP A 1 86 ? 8.664 -10.001 -2.644 1.00 89.06 86 ASP A CA 1
ATOM 682 C C . ASP A 1 86 ? 9.534 -9.524 -1.469 1.00 89.06 86 ASP A C 1
ATOM 684 O O . ASP A 1 86 ? 9.125 -9.595 -0.308 1.00 89.06 86 ASP A O 1
ATOM 688 N N . LEU A 1 87 ? 10.691 -8.931 -1.769 1.00 90.38 87 LEU A N 1
ATOM 689 C CA . LEU A 1 87 ? 11.620 -8.383 -0.784 1.00 90.38 87 LEU A CA 1
ATOM 690 C C . LEU A 1 87 ? 11.015 -7.213 0.004 1.00 90.38 87 LEU A C 1
ATOM 692 O O . LEU A 1 87 ? 11.297 -7.051 1.193 1.00 90.38 87 LEU A O 1
ATOM 696 N N . LEU A 1 88 ? 10.187 -6.387 -0.642 1.00 92.12 88 LEU A N 1
ATOM 697 C CA . LEU A 1 88 ? 9.485 -5.296 0.033 1.00 92.12 88 LEU A CA 1
ATOM 698 C C . LEU A 1 88 ? 8.480 -5.857 1.038 1.00 92.12 88 LEU A C 1
ATOM 700 O O . LEU A 1 88 ? 8.456 -5.407 2.184 1.00 92.12 88 LEU A O 1
ATOM 704 N N . LEU A 1 89 ? 7.673 -6.831 0.616 1.00 93.69 89 LEU A N 1
ATOM 705 C CA . LEU A 1 89 ? 6.687 -7.478 1.477 1.00 93.69 89 LEU A CA 1
ATOM 706 C C . LEU A 1 89 ? 7.371 -8.188 2.648 1.00 93.69 89 LEU A C 1
ATOM 708 O O . LEU A 1 89 ? 6.979 -7.990 3.796 1.00 93.69 89 LEU A O 1
ATOM 712 N N . GLU A 1 90 ? 8.445 -8.932 2.384 1.00 93.81 90 GLU A N 1
ATOM 713 C CA . GLU A 1 90 ? 9.234 -9.605 3.415 1.00 93.81 90 GLU A CA 1
ATOM 714 C C . GLU A 1 90 ? 9.749 -8.615 4.468 1.00 93.81 90 GLU A C 1
ATOM 716 O O . GLU A 1 90 ? 9.577 -8.828 5.673 1.00 93.81 90 GLU A O 1
ATOM 721 N N . ARG A 1 91 ? 10.369 -7.515 4.029 1.00 94.50 91 ARG A N 1
ATOM 722 C CA . ARG A 1 91 ? 10.895 -6.483 4.932 1.00 94.50 91 ARG A CA 1
ATOM 723 C C . ARG A 1 91 ? 9.778 -5.819 5.724 1.00 94.50 91 ARG A C 1
ATOM 725 O O . ARG A 1 91 ? 9.908 -5.684 6.939 1.00 94.50 91 ARG A O 1
ATOM 732 N N . LEU A 1 92 ? 8.677 -5.462 5.065 1.00 95.56 92 LEU A N 1
ATOM 733 C CA . LEU A 1 92 ? 7.521 -4.845 5.705 1.00 95.56 92 LEU A CA 1
ATOM 734 C C . LEU A 1 92 ? 6.951 -5.737 6.809 1.00 95.56 92 LEU A C 1
ATOM 736 O O . LEU A 1 92 ? 6.788 -5.276 7.934 1.00 95.56 92 LEU A O 1
ATOM 740 N N . PHE A 1 93 ? 6.701 -7.013 6.516 1.00 95.38 93 PHE A N 1
ATOM 741 C CA . PHE A 1 93 ? 6.098 -7.955 7.460 1.00 95.38 93 PHE A CA 1
ATOM 742 C C . PHE A 1 93 ? 6.988 -8.265 8.664 1.00 95.38 93 PHE A C 1
ATOM 744 O O . PHE A 1 93 ? 6.472 -8.507 9.758 1.00 95.38 93 PHE A O 1
ATOM 751 N N . ARG A 1 94 ? 8.315 -8.206 8.503 1.00 94.50 94 ARG A N 1
ATOM 752 C CA . ARG A 1 94 ? 9.270 -8.397 9.606 1.00 94.50 94 ARG A CA 1
ATOM 753 C C . ARG A 1 94 ? 9.240 -7.273 10.639 1.00 94.50 94 ARG A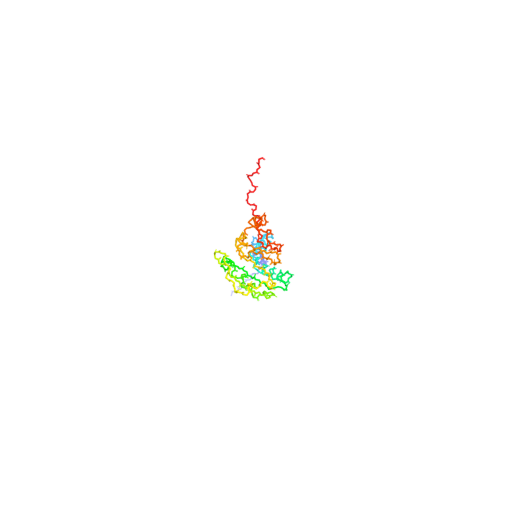 C 1
ATOM 755 O O . ARG A 1 94 ? 9.501 -7.544 11.808 1.00 94.50 94 ARG A O 1
ATOM 762 N N . ILE A 1 95 ? 8.974 -6.035 10.221 1.00 92.94 95 ILE A N 1
ATOM 763 C CA . ILE A 1 95 ? 9.099 -4.849 11.088 1.00 92.94 95 ILE A CA 1
ATOM 764 C C . ILE A 1 95 ? 7.792 -4.073 11.261 1.00 92.94 95 ILE A C 1
ATOM 766 O O . ILE A 1 95 ? 7.803 -2.958 11.784 1.00 92.94 95 ILE A O 1
ATOM 770 N N . PHE A 1 96 ? 6.667 -4.641 10.821 1.00 95.81 96 PHE A N 1
ATOM 771 C CA . PHE A 1 96 ? 5.391 -3.944 10.850 1.00 95.81 96 PHE A CA 1
ATOM 772 C C . PHE A 1 96 ? 4.977 -3.614 12.299 1.00 95.81 96 PHE A C 1
ATOM 774 O O . PHE A 1 96 ? 4.940 -4.512 13.142 1.00 95.81 96 PHE A O 1
ATOM 781 N N . PRO A 1 97 ? 4.671 -2.343 12.623 1.00 95.25 97 PRO A N 1
ATOM 782 C CA . PRO A 1 97 ? 4.650 -1.887 14.014 1.00 95.25 97 PRO A CA 1
ATOM 783 C C . PRO A 1 97 ? 3.329 -2.130 14.760 1.00 95.25 97 PRO A C 1
ATOM 785 O O . PRO A 1 97 ? 3.244 -1.831 15.950 1.00 95.25 97 PRO A O 1
ATOM 788 N N . ILE A 1 98 ? 2.291 -2.631 14.085 1.00 94.00 98 ILE A N 1
ATOM 789 C CA . ILE A 1 98 ? 0.950 -2.843 14.653 1.00 94.00 98 ILE A CA 1
ATOM 790 C C . ILE A 1 98 ? 0.416 -4.238 14.290 1.00 94.00 98 ILE A C 1
ATOM 792 O O . ILE A 1 98 ? 0.918 -4.850 13.348 1.00 94.00 98 ILE A O 1
ATOM 796 N N . PRO A 1 99 ? -0.607 -4.762 14.992 1.00 91.56 99 PRO A N 1
ATOM 797 C CA . PRO A 1 99 ? -1.227 -6.032 14.628 1.00 91.56 99 PRO A CA 1
ATOM 798 C C . PRO A 1 99 ? -1.815 -5.985 13.216 1.00 91.56 99 PRO A C 1
ATOM 800 O O . PRO A 1 99 ? -2.586 -5.077 12.887 1.00 91.56 99 PRO A O 1
ATOM 803 N N . TYR A 1 100 ? -1.477 -6.982 12.400 1.00 92.75 100 TYR A N 1
ATOM 804 C CA . TYR A 1 100 ? -1.950 -7.064 11.027 1.00 92.75 100 TYR A CA 1
ATOM 805 C C . TYR A 1 100 ? -2.355 -8.478 10.621 1.00 92.75 100 TYR A C 1
ATOM 807 O O . TYR A 1 100 ? -1.831 -9.474 11.119 1.00 92.75 100 TYR A O 1
ATOM 815 N N . VAL A 1 101 ? -3.286 -8.537 9.677 1.00 90.75 101 VAL A N 1
ATOM 816 C CA . VAL A 1 101 ? -3.604 -9.713 8.868 1.00 90.75 101 VAL A CA 1
ATOM 817 C C . VAL A 1 101 ? -3.168 -9.387 7.450 1.00 90.75 101 VAL A C 1
ATOM 819 O O . VAL A 1 101 ? -3.347 -8.257 7.002 1.00 90.75 101 VAL A O 1
ATOM 822 N N . HIS A 1 102 ? -2.594 -10.345 6.733 1.00 91.94 102 HIS A N 1
ATOM 823 C CA . HIS A 1 102 ? -2.274 -10.152 5.325 1.00 91.94 102 HIS A CA 1
ATOM 824 C C . HIS A 1 102 ? -2.961 -11.197 4.453 1.00 91.94 102 HIS A C 1
ATOM 826 O O . HIS A 1 102 ? -3.327 -12.276 4.922 1.00 91.94 102 HIS A O 1
ATOM 832 N N . GLY A 1 103 ? -3.162 -10.860 3.184 1.00 89.38 103 GLY A N 1
ATOM 833 C CA . GLY A 1 103 ? -3.812 -11.742 2.228 1.00 89.38 103 GLY A CA 1
ATOM 834 C C . GLY A 1 103 ? -3.470 -11.378 0.795 1.00 89.38 103 GLY A C 1
ATOM 835 O O . GLY A 1 103 ? -3.202 -10.224 0.468 1.00 89.38 103 GLY A O 1
ATOM 836 N N . GLN A 1 104 ? -3.502 -12.386 -0.066 1.00 89.75 104 GLN A N 1
ATOM 837 C CA . GLN A 1 104 ? -3.291 -12.194 -1.488 1.00 89.75 104 GLN A CA 1
ATOM 838 C C . GLN A 1 104 ? -4.620 -11.926 -2.201 1.00 89.75 104 GLN A C 1
ATOM 840 O O . GLN A 1 104 ? -5.638 -12.584 -1.951 1.00 89.75 104 GLN A O 1
ATOM 845 N N . ILE A 1 105 ? -4.589 -10.980 -3.133 1.00 89.06 105 ILE A N 1
ATOM 846 C CA . ILE A 1 105 ? -5.662 -10.712 -4.084 1.00 89.06 105 ILE A CA 1
ATOM 847 C C . ILE A 1 105 ? -5.429 -11.598 -5.308 1.00 89.06 105 ILE A C 1
ATOM 849 O O . ILE A 1 105 ? -4.357 -11.570 -5.913 1.00 89.06 105 ILE A O 1
ATOM 853 N N . THR A 1 106 ? -6.436 -12.394 -5.655 1.00 81.62 106 THR A N 1
ATOM 854 C CA . THR A 1 106 ? -6.405 -13.279 -6.832 1.00 81.62 106 THR A CA 1
ATOM 855 C C . THR A 1 106 ? -6.376 -12.495 -8.146 1.00 81.62 106 THR A C 1
ATOM 857 O O . THR A 1 106 ? -6.650 -11.295 -8.169 1.00 81.62 106 THR A O 1
ATOM 860 N N . GLU A 1 107 ? -6.073 -13.169 -9.259 1.00 76.56 107 GLU A N 1
ATOM 861 C CA . GLU A 1 107 ? -6.082 -12.547 -10.594 1.00 76.56 107 GLU A CA 1
ATOM 862 C C . GLU A 1 107 ? -7.472 -12.021 -10.982 1.00 76.56 107 GLU A C 1
ATOM 864 O O . GLU A 1 107 ? -7.596 -11.010 -11.673 1.00 76.56 107 GLU A O 1
ATOM 869 N N . GLU A 1 108 ? -8.530 -12.651 -10.474 1.00 75.06 108 GLU A N 1
ATOM 870 C CA . GLU A 1 108 ? -9.916 -12.217 -10.642 1.00 75.06 108 GLU A CA 1
ATOM 871 C C . GLU A 1 108 ? -10.324 -11.089 -9.676 1.00 75.06 108 GLU A C 1
ATOM 873 O O . GLU A 1 108 ? -11.485 -10.682 -9.657 1.00 75.06 108 GLU A O 1
ATOM 878 N N . TYR A 1 109 ? -9.384 -10.562 -8.885 1.00 66.56 109 TYR A N 1
ATOM 879 C CA . TYR A 1 109 ? -9.597 -9.540 -7.855 1.00 66.56 109 TYR A CA 1
ATOM 880 C C . TYR A 1 109 ? -10.525 -9.963 -6.709 1.00 66.56 109 TYR A C 1
ATOM 882 O O . TYR A 1 109 ? -11.039 -9.114 -5.980 1.00 66.56 109 TYR A O 1
ATOM 890 N N . PHE A 1 110 ? -10.690 -11.269 -6.487 1.00 72.88 110 PHE A N 1
ATOM 891 C CA . PHE A 1 110 ? -11.318 -11.788 -5.276 1.00 72.88 110 PHE A CA 1
ATOM 892 C C . PHE A 1 110 ? -10.310 -11.892 -4.134 1.00 72.88 110 PHE A C 1
ATOM 894 O O . PHE A 1 110 ? -9.151 -12.287 -4.314 1.00 72.88 110 PHE A O 1
ATOM 901 N N . MET A 1 111 ? -10.781 -11.555 -2.939 1.00 67.44 111 MET A N 1
ATOM 902 C CA . MET A 1 111 ? -10.008 -11.597 -1.710 1.00 67.44 111 MET A CA 1
ATOM 903 C C . MET A 1 111 ? -9.998 -13.024 -1.143 1.00 67.44 111 MET A C 1
ATOM 905 O O . MET A 1 111 ? -11.044 -13.560 -0.784 1.00 67.44 111 MET A O 1
ATOM 909 N N . LYS A 1 112 ? -8.817 -13.639 -1.022 1.00 61.69 112 LYS A N 1
ATOM 910 C CA . LYS A 1 112 ? -8.625 -14.848 -0.204 1.00 61.69 112 LYS A CA 1
ATOM 911 C C . LYS A 1 112 ? -8.169 -14.414 1.183 1.00 61.69 112 LYS A C 1
ATOM 913 O O . LYS A 1 112 ? -6.977 -14.428 1.475 1.00 61.69 112 LYS A O 1
ATOM 918 N N . VAL A 1 113 ? -9.096 -13.966 2.019 1.00 61.34 113 VAL A N 1
ATOM 919 C CA . VAL A 1 113 ? -8.773 -13.562 3.392 1.00 61.34 113 VAL A CA 1
ATOM 920 C C . VAL A 1 113 ? -9.510 -14.462 4.374 1.00 61.34 113 VAL A C 1
ATOM 922 O O . VAL A 1 113 ? -10.641 -14.860 4.095 1.00 61.34 113 VAL A O 1
ATOM 925 N N . PRO A 1 114 ? -8.874 -14.836 5.499 1.00 55.56 114 PRO A N 1
ATOM 926 C CA . PRO A 1 114 ? -9.543 -15.596 6.545 1.00 55.56 114 PRO A CA 1
ATOM 927 C C . PRO A 1 114 ? -10.810 -14.876 7.030 1.00 55.56 114 PRO A C 1
ATOM 929 O O . PRO A 1 114 ? -10.829 -13.653 7.152 1.00 55.56 114 PRO A O 1
ATOM 932 N N . GLU A 1 115 ? -11.843 -15.653 7.372 1.00 57.75 115 GLU A N 1
ATOM 933 C CA . GLU A 1 115 ? -13.177 -15.220 7.848 1.00 57.75 115 GLU A CA 1
ATOM 934 C C . GLU A 1 115 ? -13.151 -14.199 9.009 1.00 57.75 115 GLU A C 1
ATOM 936 O O . GLU A 1 115 ? -14.149 -13.575 9.336 1.00 57.75 115 GLU A O 1
ATOM 941 N N . ILE A 1 116 ? -11.988 -13.962 9.612 1.00 53.09 116 ILE A N 1
ATOM 942 C CA . ILE A 1 116 ? -11.729 -12.952 10.644 1.00 53.09 116 ILE A CA 1
ATOM 943 C C . ILE A 1 116 ? -12.183 -11.543 10.208 1.00 53.09 116 ILE A C 1
ATOM 945 O O . ILE A 1 116 ? -12.592 -10.747 11.049 1.00 53.09 116 ILE A O 1
ATOM 949 N N . VAL A 1 117 ? -12.166 -11.243 8.905 1.00 58.84 117 VAL A N 1
ATOM 950 C CA . VAL A 1 117 ? -12.509 -9.919 8.347 1.00 58.84 117 VAL A CA 1
ATOM 951 C C . VAL A 1 117 ? -14.019 -9.709 8.162 1.00 58.84 117 VAL A C 1
ATOM 953 O O . VAL A 1 117 ? -14.459 -8.584 7.942 1.00 58.84 117 VAL A O 1
ATOM 956 N N . THR A 1 118 ? -14.849 -10.747 8.308 1.00 57.06 118 THR A N 1
ATOM 957 C CA . THR A 1 118 ? -16.306 -10.624 8.113 1.00 57.06 118 THR A CA 1
ATOM 958 C C . THR A 1 118 ? -17.063 -10.118 9.343 1.00 57.06 118 THR A C 1
ATOM 960 O O . THR A 1 118 ? -18.271 -9.908 9.264 1.00 57.06 118 THR A O 1
ATOM 963 N N . ASN A 1 119 ? -16.388 -9.902 10.478 1.00 58.50 119 ASN A N 1
ATOM 964 C CA . ASN A 1 119 ? -17.022 -9.354 11.676 1.00 58.50 119 ASN A CA 1
ATOM 965 C C . ASN A 1 119 ? -17.070 -7.818 11.608 1.00 58.50 119 ASN A C 1
ATOM 967 O O . ASN A 1 119 ? -16.066 -7.137 11.826 1.00 58.50 119 ASN A O 1
ATOM 971 N N . SER A 1 120 ? -18.269 -7.290 11.341 1.00 56.12 120 SER A N 1
ATOM 972 C CA . SER A 1 120 ? -18.591 -5.863 11.155 1.00 56.12 120 SER A CA 1
ATOM 973 C C . SER A 1 120 ? -18.237 -4.948 12.326 1.00 56.12 120 SER A C 1
ATOM 975 O O . SER A 1 120 ? -18.195 -3.732 12.161 1.00 56.12 120 SER A O 1
ATOM 977 N N . ASP A 1 121 ? -17.999 -5.523 13.502 1.00 65.12 121 ASP A N 1
ATOM 978 C CA . ASP A 1 121 ? -17.874 -4.773 14.753 1.00 65.12 121 ASP A CA 1
ATOM 979 C C . ASP A 1 121 ? -16.415 -4.435 15.092 1.00 65.12 121 ASP A C 1
ATOM 981 O O . ASP A 1 121 ? -16.134 -3.787 16.101 1.00 65.12 121 ASP A O 1
ATOM 985 N N . THR A 1 122 ? -15.466 -4.873 14.259 1.00 74.50 122 THR A N 1
ATOM 986 C CA . THR A 1 122 ? -14.034 -4.647 14.482 1.00 74.50 122 THR A CA 1
ATOM 987 C C . THR A 1 122 ? -13.518 -3.473 13.655 1.00 74.50 122 THR A C 1
ATOM 989 O O . THR A 1 122 ? -13.783 -3.371 12.459 1.00 74.50 122 THR A O 1
ATOM 992 N N . CYS A 1 123 ? -12.778 -2.557 14.294 1.00 85.94 123 CYS A N 1
ATOM 993 C CA . CYS A 1 123 ? -12.140 -1.461 13.571 1.00 85.94 123 CYS A CA 1
ATOM 994 C C . CYS A 1 123 ? -11.004 -2.001 12.701 1.00 85.94 123 CYS A C 1
ATOM 996 O O . CYS A 1 123 ? -10.053 -2.606 13.207 1.00 85.94 123 CYS A O 1
ATOM 998 N N . ILE A 1 124 ? -11.092 -1.733 11.402 1.00 89.50 124 ILE A N 1
ATOM 999 C CA . ILE A 1 124 ? -10.178 -2.246 10.390 1.00 89.50 124 ILE A CA 1
ATOM 1000 C C . ILE A 1 124 ? -9.587 -1.079 9.602 1.00 89.50 124 ILE A C 1
ATOM 1002 O O . ILE A 1 124 ? -10.254 -0.090 9.302 1.00 89.50 124 ILE A O 1
ATOM 1006 N N . SER A 1 125 ? -8.316 -1.198 9.242 1.00 93.50 125 SER A N 1
ATOM 1007 C CA . SER A 1 125 ? -7.659 -0.311 8.282 1.00 93.50 125 SER A CA 1
ATOM 1008 C C . SER A 1 125 ? -7.026 -1.129 7.171 1.00 93.50 125 SER A C 1
ATOM 1010 O O . SER A 1 125 ? -6.465 -2.186 7.435 1.00 93.50 125 SER A O 1
ATOM 1012 N N . TYR A 1 126 ? -7.089 -0.650 5.936 1.00 93.88 126 TYR A N 1
ATOM 1013 C CA . TYR A 1 126 ? -6.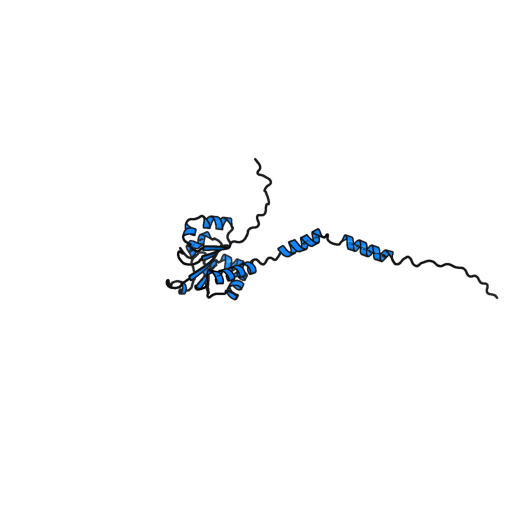572 -1.370 4.778 1.00 93.88 126 TYR A CA 1
ATOM 1014 C C . TYR A 1 126 ? -5.254 -0.771 4.308 1.00 93.88 126 TYR A C 1
ATOM 1016 O O . TYR A 1 126 ? -5.130 0.445 4.181 1.00 93.88 126 TYR A O 1
ATOM 1024 N N . ILE A 1 127 ? -4.293 -1.630 3.988 1.00 96.44 127 ILE A N 1
ATOM 1025 C CA . ILE A 1 127 ? -3.110 -1.286 3.203 1.00 96.44 127 ILE A CA 1
ATOM 1026 C C . ILE A 1 127 ? -3.153 -2.147 1.949 1.00 96.44 127 ILE A C 1
ATOM 1028 O O . ILE A 1 127 ? -3.086 -3.369 2.033 1.00 96.44 127 ILE A O 1
ATOM 1032 N N . LEU A 1 128 ? -3.286 -1.519 0.788 1.00 95.56 128 LEU A N 1
ATOM 1033 C CA . LEU A 1 128 ? -3.435 -2.201 -0.490 1.00 95.56 128 LEU A CA 1
ATOM 1034 C C . LEU A 1 128 ? -2.202 -1.983 -1.357 1.00 95.56 128 LEU A C 1
ATOM 1036 O O . LEU A 1 128 ? -1.861 -0.843 -1.659 1.00 95.56 128 LEU A O 1
ATOM 1040 N N . PHE A 1 129 ? -1.591 -3.062 -1.825 1.00 95.50 129 PHE A N 1
ATOM 1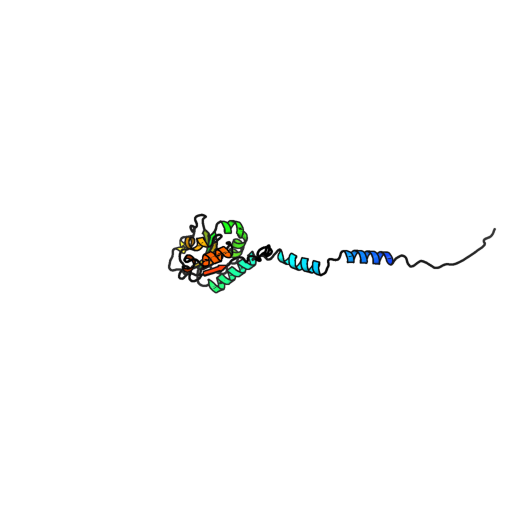041 C CA . PHE A 1 129 ? -0.582 -3.041 -2.875 1.00 95.50 129 PHE A CA 1
ATOM 1042 C C . PHE A 1 129 ? -1.224 -3.493 -4.181 1.00 95.50 129 PHE A C 1
ATOM 1044 O O . PHE A 1 129 ? -1.560 -4.667 -4.347 1.00 95.50 129 PHE A O 1
ATOM 1051 N N . LEU A 1 130 ? -1.436 -2.540 -5.090 1.00 93.38 130 LEU A N 1
ATOM 1052 C CA . LEU A 1 130 ? -2.127 -2.783 -6.353 1.00 93.38 130 LEU A CA 1
ATOM 1053 C C . LEU A 1 130 ? -1.313 -2.275 -7.540 1.00 93.38 130 LEU A C 1
ATOM 1055 O O . LEU A 1 130 ? -0.889 -1.114 -7.587 1.00 93.38 130 LEU A O 1
ATOM 1059 N N . LYS A 1 131 ? -1.192 -3.128 -8.556 1.00 93.06 131 LYS A N 1
ATOM 1060 C CA . LYS A 1 131 ? -0.721 -2.769 -9.894 1.00 93.06 131 LYS A CA 1
ATOM 1061 C C . LYS A 1 131 ? -1.710 -1.886 -10.635 1.00 93.06 131 LYS A C 1
ATOM 1063 O O . LYS A 1 131 ? -1.279 -0.953 -11.309 1.00 93.06 131 LYS A O 1
ATOM 1068 N N . ASP A 1 132 ? -3.008 -2.166 -10.526 1.00 91.94 132 ASP A N 1
ATOM 1069 C CA . ASP A 1 132 ? -4.078 -1.358 -11.122 1.00 91.94 132 ASP A CA 1
ATOM 1070 C C . ASP A 1 132 ? -4.978 -0.774 -10.033 1.00 91.94 132 ASP A C 1
ATOM 1072 O O . ASP A 1 132 ? -5.845 -1.451 -9.477 1.00 91.94 132 ASP A O 1
ATOM 1076 N N . VAL A 1 133 ? -4.779 0.512 -9.744 1.00 93.12 133 VAL A N 1
ATOM 1077 C CA . VAL A 1 133 ? -5.548 1.251 -8.732 1.00 93.12 133 VAL A CA 1
ATOM 1078 C C . VAL A 1 133 ? -7.050 1.298 -9.019 1.00 93.12 133 VAL A C 1
ATOM 1080 O O . VAL A 1 133 ? -7.844 1.392 -8.085 1.00 93.12 133 VAL A O 1
ATOM 1083 N N . MET A 1 134 ? -7.471 1.147 -10.280 1.00 92.19 134 MET A N 1
ATOM 1084 C CA . MET A 1 134 ? -8.894 1.146 -10.648 1.00 92.19 134 MET A CA 1
ATOM 1085 C C . MET A 1 134 ? -9.664 -0.035 -10.056 1.00 92.19 134 MET A C 1
ATOM 1087 O O . MET A 1 134 ? -10.890 -0.004 -9.977 1.00 92.19 134 MET A O 1
ATOM 1091 N N . ARG A 1 135 ? -8.956 -1.084 -9.633 1.00 90.69 135 ARG A N 1
ATOM 1092 C CA . ARG A 1 135 ? -9.546 -2.300 -9.069 1.00 90.69 135 ARG A CA 1
ATOM 1093 C C . ARG A 1 135 ? -9.775 -2.214 -7.565 1.00 90.69 135 ARG A C 1
ATOM 1095 O O . ARG A 1 135 ? -10.403 -3.109 -7.013 1.00 90.69 135 ARG A O 1
ATOM 1102 N N . CYS A 1 136 ? -9.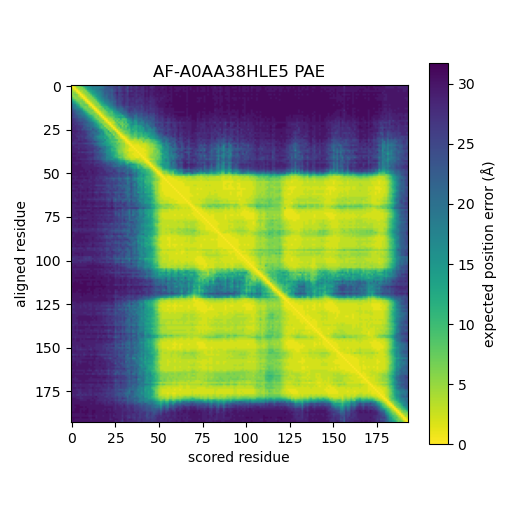340 -1.134 -6.914 1.00 90.12 136 CYS A N 1
ATOM 1103 C CA . CYS A 1 136 ? -9.480 -0.929 -5.470 1.00 90.12 136 CYS A CA 1
ATOM 1104 C C . CYS A 1 136 ? -10.922 -1.164 -4.977 1.00 90.12 136 CYS A C 1
ATOM 1106 O O . CYS A 1 136 ? -11.151 -1.959 -4.067 1.00 90.12 136 CYS A O 1
ATOM 1108 N N . MET A 1 137 ? -11.907 -0.565 -5.659 1.00 89.50 137 MET A N 1
ATOM 1109 C CA . MET A 1 137 ? -13.333 -0.714 -5.337 1.00 89.50 137 MET A CA 1
ATOM 1110 C C . MET A 1 137 ? -13.840 -2.151 -5.481 1.00 89.50 137 MET A C 1
ATOM 1112 O O . MET A 1 137 ? -14.678 -2.585 -4.702 1.00 89.50 137 MET A O 1
ATOM 1116 N N . SER A 1 138 ? -13.325 -2.913 -6.445 1.00 87.44 138 SER A N 1
ATOM 1117 C CA . SER A 1 138 ? -13.707 -4.318 -6.616 1.00 87.44 138 SER A CA 1
ATOM 1118 C C . SER A 1 138 ? -13.148 -5.217 -5.511 1.00 87.44 138 SER A C 1
ATOM 1120 O O . SER A 1 138 ? -13.772 -6.220 -5.187 1.00 87.44 138 SER A O 1
ATOM 1122 N N . VAL A 1 139 ? -11.994 -4.860 -4.938 1.00 87.75 139 VAL A N 1
ATOM 1123 C CA . VAL A 1 139 ? -11.301 -5.679 -3.932 1.00 87.75 139 VAL A CA 1
ATOM 1124 C C . VAL A 1 139 ? -11.897 -5.486 -2.543 1.00 87.75 139 VAL A C 1
ATOM 1126 O O . VAL A 1 139 ? -12.184 -6.469 -1.865 1.00 87.75 139 VAL A O 1
ATOM 1129 N N . ILE A 1 140 ? -12.057 -4.236 -2.102 1.00 88.56 140 ILE A N 1
ATOM 1130 C CA . ILE A 1 140 ? -12.492 -3.934 -0.728 1.00 88.56 140 ILE A CA 1
ATOM 1131 C C . ILE A 1 140 ? -13.887 -3.311 -0.647 1.00 88.56 140 ILE A C 1
ATOM 1133 O O . ILE A 1 140 ? -14.406 -3.139 0.451 1.00 88.56 140 ILE A O 1
ATOM 1137 N N . GLY A 1 141 ? -14.520 -2.980 -1.773 1.00 88.88 141 GLY A N 1
ATOM 1138 C CA . GLY A 1 141 ? -15.803 -2.279 -1.769 1.00 88.88 141 GLY A CA 1
ATOM 1139 C C . GLY A 1 141 ? -15.713 -0.846 -1.216 1.00 88.88 141 GLY A C 1
ATOM 1140 O O . GLY A 1 141 ? -14.616 -0.337 -0.970 1.00 88.88 141 GLY A O 1
ATOM 1141 N N . PRO A 1 142 ? -16.864 -0.177 -1.020 1.00 89.50 142 PRO A N 1
ATOM 1142 C CA . PRO A 1 142 ? -16.917 1.177 -0.471 1.00 89.50 142 PRO A CA 1
ATOM 1143 C C . PRO A 1 142 ? -16.428 1.219 0.981 1.00 89.50 142 PRO A C 1
ATOM 1145 O O . PRO A 1 142 ? -16.786 0.359 1.785 1.00 89.50 142 PRO A O 1
ATOM 1148 N N . GLN A 1 143 ? -15.668 2.256 1.338 1.00 91.06 143 GLN A N 1
ATOM 1149 C CA . GLN A 1 143 ? -15.140 2.459 2.690 1.00 91.06 143 GLN A CA 1
ATOM 1150 C C . GLN A 1 143 ? -15.480 3.862 3.200 1.00 91.06 143 GLN A C 1
ATOM 1152 O O . GLN A 1 143 ? -14.767 4.837 2.954 1.00 91.06 143 GLN A O 1
ATOM 1157 N N . SER A 1 144 ? -16.574 3.956 3.955 1.00 86.94 144 SER A N 1
ATOM 1158 C CA . SER A 1 144 ? -17.015 5.209 4.577 1.00 86.94 144 SER A CA 1
ATOM 1159 C C . SER A 1 144 ? -16.246 5.545 5.857 1.00 86.94 144 SER A C 1
ATOM 1161 O O . SER A 1 144 ? -15.943 6.707 6.101 1.00 86.94 144 SER A O 1
ATOM 1163 N N . ASN A 1 145 ? -15.904 4.540 6.665 1.00 87.62 145 ASN A N 1
ATOM 1164 C CA . ASN A 1 145 ? -15.312 4.758 7.990 1.00 87.62 145 ASN A CA 1
ATOM 1165 C C . ASN A 1 145 ? -13.848 4.312 8.075 1.00 87.62 145 ASN A C 1
ATOM 1167 O O . ASN A 1 145 ? -13.047 4.944 8.762 1.00 87.62 145 ASN A O 1
ATOM 1171 N N . ASN A 1 146 ? -13.490 3.238 7.371 1.00 90.75 146 ASN A N 1
ATOM 1172 C CA . ASN A 1 146 ? -12.168 2.630 7.475 1.00 90.75 146 ASN A CA 1
ATOM 1173 C C . ASN A 1 146 ? -11.113 3.467 6.743 1.00 90.75 146 ASN A C 1
ATOM 1175 O O . ASN A 1 146 ? -11.373 4.023 5.674 1.00 90.75 146 ASN A O 1
ATOM 1179 N N . LYS A 1 147 ? -9.904 3.527 7.309 1.00 94.38 147 LYS A N 1
ATOM 1180 C CA . LYS A 1 147 ? -8.752 4.153 6.654 1.00 94.38 147 LYS A CA 1
ATOM 1181 C C . LYS A 1 147 ? -8.199 3.220 5.580 1.00 94.38 147 LYS A C 1
ATOM 1183 O O . LYS A 1 147 ? -8.066 2.017 5.812 1.00 94.38 147 LYS A O 1
ATOM 1188 N N . VAL A 1 148 ? -7.866 3.773 4.419 1.00 95.12 148 VAL A N 1
ATOM 1189 C CA . VAL A 1 148 ? -7.346 3.028 3.268 1.00 95.12 148 VAL A CA 1
ATOM 1190 C C . VAL A 1 148 ? -6.039 3.656 2.806 1.00 95.12 148 VAL A C 1
ATOM 1192 O O . VAL A 1 148 ? -6.010 4.788 2.334 1.00 95.12 148 VAL A O 1
ATOM 1195 N N . VAL A 1 149 ? -4.948 2.907 2.904 1.00 97.31 149 VAL A N 1
ATOM 1196 C CA . VAL A 1 149 ? -3.643 3.278 2.356 1.00 97.31 149 VAL A CA 1
ATOM 1197 C C . VAL A 1 149 ? -3.418 2.478 1.082 1.00 97.31 149 VAL A C 1
ATOM 1199 O O . VAL A 1 149 ? -3.304 1.258 1.117 1.00 97.31 149 VAL A O 1
ATOM 1202 N N . LEU A 1 150 ? -3.350 3.154 -0.057 1.00 96.38 150 LEU A N 1
ATOM 1203 C CA . LEU A 1 150 ? -3.137 2.545 -1.362 1.00 96.38 150 LEU A CA 1
ATOM 1204 C C . LEU A 1 150 ? -1.693 2.772 -1.812 1.00 96.38 150 LEU A C 1
ATOM 1206 O O . LEU A 1 150 ? -1.317 3.882 -2.182 1.00 96.38 150 LEU A O 1
ATOM 1210 N N . VAL A 1 151 ? -0.889 1.716 -1.814 1.00 96.12 151 VAL A N 1
ATOM 1211 C CA . VAL A 1 151 ? 0.457 1.698 -2.390 1.00 96.12 151 VAL A CA 1
ATOM 1212 C C . VAL A 1 151 ? 0.343 1.316 -3.863 1.00 96.12 151 VAL A C 1
ATOM 1214 O O . VAL A 1 151 ? 0.216 0.147 -4.234 1.00 96.12 151 VAL A O 1
ATOM 1217 N N . ALA A 1 152 ? 0.347 2.333 -4.716 1.00 94.69 152 ALA A N 1
ATOM 1218 C CA . ALA A 1 152 ? 0.140 2.192 -6.145 1.00 94.69 152 ALA A CA 1
ATOM 1219 C C . ALA A 1 152 ? 1.443 1.816 -6.863 1.00 94.69 152 ALA A C 1
ATOM 1221 O O . ALA A 1 152 ? 2.438 2.548 -6.819 1.00 94.69 152 AL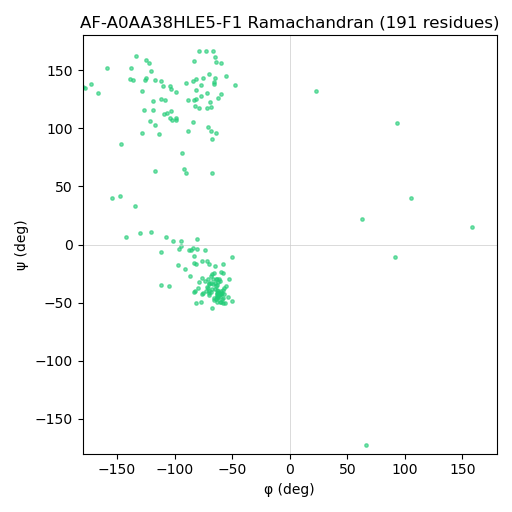A A O 1
ATOM 1222 N N . ARG A 1 153 ? 1.406 0.704 -7.605 1.00 91.00 153 ARG A N 1
ATOM 1223 C CA . ARG A 1 153 ? 2.420 0.352 -8.615 1.00 91.00 153 ARG A CA 1
ATOM 1224 C C . ARG A 1 153 ? 2.033 0.808 -10.029 1.00 91.00 153 ARG A C 1
ATOM 1226 O O . ARG A 1 153 ? 2.769 0.550 -10.978 1.00 91.00 153 ARG A O 1
ATOM 1233 N N . SER A 1 154 ? 0.898 1.496 -10.173 1.00 90.25 154 SER A N 1
ATOM 1234 C CA . SER A 1 154 ? 0.491 2.166 -11.414 1.00 90.25 154 SER A CA 1
ATOM 1235 C C . SER A 1 154 ? 1.322 3.427 -11.692 1.00 90.25 154 SER A C 1
ATOM 1237 O O . SER A 1 154 ? 1.990 3.954 -10.802 1.00 90.25 154 SER A O 1
ATOM 1239 N N . SER A 1 155 ? 1.230 3.949 -12.920 1.00 91.00 155 SER A N 1
ATOM 1240 C CA . SER A 1 155 ? 1.778 5.269 -13.250 1.00 91.00 155 SER A CA 1
ATOM 1241 C C . SER A 1 155 ? 1.076 6.382 -12.475 1.00 91.00 155 SER A C 1
ATOM 1243 O O . SER A 1 155 ? -0.087 6.248 -12.074 1.00 91.00 155 SER A O 1
ATOM 1245 N N . GLN A 1 156 ? 1.747 7.522 -12.318 1.00 90.88 156 GLN A N 1
ATOM 1246 C CA . GLN A 1 156 ? 1.148 8.683 -11.650 1.00 90.88 156 GLN A CA 1
ATOM 1247 C C . GLN A 1 156 ? -0.121 9.156 -12.355 1.00 90.88 156 GLN A C 1
ATOM 1249 O O . GLN A 1 156 ? -1.125 9.444 -11.709 1.00 90.88 156 GLN A O 1
ATOM 1254 N N . TRP A 1 157 ? -0.100 9.174 -13.690 1.00 91.69 157 TRP A N 1
ATOM 1255 C CA . TRP A 1 157 ? -1.266 9.533 -14.491 1.00 91.69 157 TRP A CA 1
ATOM 1256 C C . TRP A 1 157 ? -2.472 8.641 -14.173 1.00 91.69 157 TRP A C 1
ATOM 1258 O O . TRP A 1 157 ? -3.576 9.144 -13.981 1.00 91.69 157 TRP A O 1
ATOM 1268 N N . ARG A 1 158 ? -2.251 7.329 -14.022 1.00 93.81 158 ARG A N 1
ATOM 1269 C CA . ARG A 1 158 ? -3.310 6.373 -13.681 1.00 93.81 158 ARG A CA 1
ATOM 1270 C C . ARG A 1 158 ? -3.862 6.592 -12.270 1.00 93.81 158 ARG A C 1
ATOM 1272 O O . ARG A 1 158 ? -5.055 6.408 -12.050 1.00 93.81 158 ARG A O 1
ATOM 1279 N N . VAL A 1 159 ? -3.018 7.013 -11.327 1.00 94.38 159 VAL A N 1
ATOM 1280 C CA . VAL A 1 159 ? -3.450 7.409 -9.977 1.00 94.38 159 VAL A CA 1
ATOM 1281 C C . VAL A 1 159 ? -4.328 8.658 -10.024 1.00 94.38 159 VAL A C 1
ATOM 1283 O O . VAL A 1 159 ? -5.387 8.670 -9.403 1.00 94.38 159 VAL A O 1
ATOM 1286 N N . TYR A 1 160 ? -3.939 9.685 -10.783 1.00 94.31 160 TYR A N 1
ATOM 1287 C CA . TYR A 1 160 ? -4.762 10.888 -10.946 1.00 94.31 160 TYR A CA 1
ATOM 1288 C C . TYR A 1 160 ? -6.100 10.586 -11.613 1.00 94.31 160 TYR A C 1
ATOM 1290 O O . TYR A 1 160 ? -7.132 11.081 -11.167 1.00 94.31 160 TYR A O 1
ATOM 1298 N N . GLU A 1 161 ? -6.086 9.742 -12.644 1.00 94.94 161 GLU A N 1
ATOM 1299 C CA . GLU A 1 161 ? -7.301 9.271 -13.297 1.00 94.94 161 GLU A CA 1
ATOM 1300 C C . GLU A 1 161 ? -8.220 8.572 -12.290 1.00 94.94 161 GLU A C 1
ATOM 1302 O O . GLU A 1 161 ? -9.404 8.879 -12.238 1.00 94.94 161 GLU A O 1
ATOM 1307 N N . PHE A 1 162 ? -7.684 7.687 -11.444 1.00 95.06 162 PHE A N 1
ATOM 1308 C CA . PHE A 1 162 ? -8.460 7.031 -10.391 1.00 95.06 162 PHE A CA 1
ATOM 1309 C C . PHE A 1 162 ? -9.061 8.043 -9.412 1.00 95.06 162 PHE A C 1
ATOM 1311 O O . PHE A 1 162 ? -10.262 8.005 -9.164 1.00 95.06 162 PHE A O 1
ATOM 1318 N N . LEU A 1 163 ? -8.258 8.976 -8.895 1.00 94.19 163 LEU A N 1
ATOM 1319 C CA . LEU A 1 163 ? -8.719 9.977 -7.930 1.00 94.19 163 LEU A CA 1
ATOM 1320 C C . LEU A 1 163 ? -9.794 10.910 -8.505 1.00 94.19 163 LEU A C 1
ATOM 1322 O O . LEU A 1 163 ? -10.659 11.353 -7.757 1.00 94.19 163 LEU A O 1
ATOM 1326 N N . ALA A 1 164 ? -9.781 11.175 -9.813 1.00 94.75 164 ALA A N 1
ATOM 1327 C CA . ALA A 1 164 ? -10.777 12.013 -10.481 1.00 94.75 164 ALA A CA 1
ATOM 1328 C C . ALA A 1 164 ? -12.131 11.317 -10.716 1.00 94.75 164 ALA A C 1
ATOM 1330 O O . ALA A 1 164 ? -13.111 11.983 -11.055 1.00 94.75 164 ALA A O 1
ATOM 1331 N N . ARG A 1 165 ? -12.197 9.990 -10.578 1.00 93.44 165 ARG A N 1
ATOM 1332 C CA . ARG A 1 165 ? -13.416 9.216 -10.820 1.00 93.44 165 ARG A CA 1
ATOM 1333 C C . ARG A 1 165 ? -14.357 9.206 -9.617 1.00 93.44 165 ARG A C 1
ATOM 1335 O O . ARG A 1 165 ? -13.941 9.382 -8.481 1.00 93.44 165 ARG A O 1
ATOM 1342 N N . GLU A 1 166 ? -15.634 8.935 -9.868 1.00 91.31 166 GLU A N 1
ATOM 1343 C CA . GLU A 1 166 ? -16.647 8.794 -8.815 1.00 91.31 166 GLU A CA 1
ATOM 1344 C C . GLU A 1 166 ? -16.334 7.623 -7.874 1.00 91.31 166 GLU A C 1
ATOM 1346 O O . GLU A 1 166 ? -16.569 7.709 -6.672 1.00 91.31 166 GLU A O 1
ATOM 1351 N N . GLU A 1 167 ? -15.716 6.550 -8.378 1.00 87.75 167 GLU A N 1
ATOM 1352 C CA . GLU A 1 167 ? -15.366 5.398 -7.549 1.00 87.75 167 GLU A CA 1
ATOM 1353 C C . GLU A 1 167 ? -14.406 5.742 -6.401 1.00 87.75 167 GLU A C 1
ATOM 1355 O O . GLU A 1 167 ? -14.507 5.125 -5.341 1.00 87.75 167 GLU A O 1
ATOM 1360 N N . SER A 1 168 ? -13.518 6.730 -6.572 1.00 89.56 168 SER A N 1
ATOM 1361 C CA . SER A 1 168 ? -12.600 7.166 -5.510 1.00 89.56 168 SER A CA 1
ATOM 1362 C C . SER A 1 168 ? -13.333 7.860 -4.357 1.00 89.56 168 SER A C 1
ATOM 1364 O O . SER A 1 168 ? -12.894 7.780 -3.212 1.00 89.56 168 SER A O 1
ATOM 1366 N N . GLN A 1 169 ? -14.487 8.477 -4.635 1.00 90.12 169 GLN A N 1
ATOM 1367 C CA . GLN A 1 169 ? -15.294 9.205 -3.650 1.00 90.12 169 GLN A CA 1
ATOM 1368 C C . GLN A 1 169 ? -15.950 8.265 -2.633 1.00 90.12 169 GLN A C 1
ATOM 1370 O O . GLN A 1 169 ? -16.336 8.695 -1.548 1.00 90.12 169 GLN A O 1
ATOM 1375 N N . ASN A 1 170 ? -16.019 6.966 -2.943 1.00 90.25 170 ASN A N 1
ATOM 1376 C CA . ASN A 1 170 ? -16.466 5.936 -2.007 1.00 90.25 170 ASN A CA 1
ATOM 1377 C C . ASN A 1 170 ? -15.436 5.619 -0.911 1.00 90.25 170 ASN A C 1
ATOM 1379 O O . ASN A 1 170 ? -15.729 4.815 -0.024 1.00 90.25 170 ASN A O 1
ATOM 1383 N N . PHE A 1 171 ? -14.245 6.222 -0.969 1.00 92.69 171 PHE A N 1
ATOM 1384 C CA . PHE A 1 171 ? -13.198 6.104 0.039 1.00 92.69 171 PHE A CA 1
ATOM 1385 C C . PHE A 1 171 ? -12.994 7.455 0.725 1.00 92.69 171 PHE A C 1
ATOM 1387 O O . PHE A 1 171 ? -12.237 8.298 0.247 1.00 92.69 171 PHE A O 1
ATOM 1394 N N . LEU A 1 172 ? -13.653 7.669 1.866 1.00 89.12 172 LEU A N 1
ATOM 1395 C CA . LEU A 1 172 ? -13.575 8.964 2.559 1.00 89.12 172 LEU A CA 1
ATOM 1396 C C . LEU A 1 172 ? -12.194 9.217 3.182 1.00 89.12 172 LEU A C 1
ATOM 1398 O O . LEU A 1 172 ? -11.730 10.353 3.213 1.00 89.12 172 LEU A O 1
ATOM 1402 N N . ASN A 1 173 ? -11.525 8.156 3.643 1.00 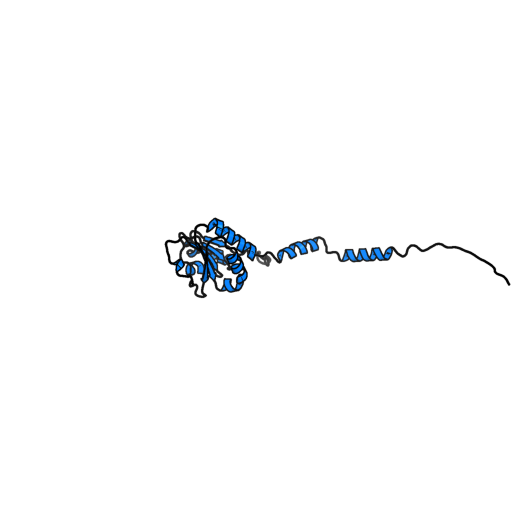92.62 173 ASN A N 1
ATOM 1403 C CA . ASN A 1 173 ? -10.241 8.225 4.342 1.00 92.62 173 ASN A CA 1
ATOM 1404 C C . ASN A 1 173 ? -9.137 7.512 3.548 1.00 92.62 173 ASN A C 1
ATOM 1406 O O . ASN A 1 173 ? -8.598 6.500 4.003 1.00 92.62 173 ASN A O 1
ATOM 1410 N N . ILE A 1 174 ? -8.822 8.016 2.350 1.00 94.94 174 ILE A N 1
ATOM 1411 C CA . ILE A 1 174 ? -7.806 7.428 1.467 1.00 94.94 174 ILE A CA 1
ATOM 1412 C C . ILE A 1 174 ? -6.478 8.197 1.478 1.00 94.94 174 ILE A C 1
ATOM 1414 O O . ILE A 1 174 ? -6.438 9.416 1.323 1.00 94.94 174 ILE A O 1
ATOM 1418 N N . LEU A 1 175 ? -5.373 7.461 1.593 1.00 96.06 175 LEU A N 1
ATOM 1419 C CA . LEU A 1 175 ? -4.010 7.937 1.368 1.00 96.06 175 LEU A CA 1
ATOM 1420 C C . LEU A 1 175 ? -3.391 7.134 0.224 1.00 96.06 175 LEU A C 1
ATOM 1422 O O . LEU A 1 175 ? -3.296 5.914 0.316 1.00 96.06 175 LEU A O 1
ATOM 1426 N N . VAL A 1 176 ? -2.928 7.800 -0.835 1.00 95.81 176 VAL A N 1
ATOM 1427 C CA . VAL A 1 176 ? -2.280 7.126 -1.970 1.00 95.81 176 VAL A CA 1
ATOM 1428 C C . VAL A 1 176 ? -0.779 7.399 -1.975 1.00 95.81 176 VAL A C 1
ATOM 1430 O O . VAL A 1 176 ? -0.347 8.549 -2.009 1.00 95.81 176 VAL A O 1
ATOM 1433 N N . ILE A 1 177 ? 0.017 6.331 -1.977 1.00 95.06 177 ILE A N 1
ATOM 1434 C CA . ILE A 1 177 ? 1.474 6.358 -2.102 1.00 95.06 177 ILE A CA 1
ATOM 1435 C C . ILE A 1 177 ? 1.824 5.865 -3.505 1.00 95.06 177 ILE A C 1
ATOM 1437 O O . ILE A 1 177 ? 1.618 4.697 -3.825 1.00 95.06 177 ILE A O 1
ATOM 1441 N N . ALA A 1 178 ? 2.363 6.749 -4.341 1.00 92.12 178 ALA A N 1
ATOM 1442 C CA . ALA A 1 178 ? 2.773 6.433 -5.707 1.00 92.12 178 ALA A CA 1
ATOM 1443 C C . ALA A 1 178 ? 4.268 6.702 -5.903 1.00 92.12 178 ALA A C 1
ATOM 1445 O O . ALA A 1 178 ? 4.845 7.601 -5.285 1.00 92.12 178 ALA A O 1
ATOM 1446 N N . LYS A 1 179 ? 4.906 5.932 -6.789 1.00 86.25 179 LYS A N 1
ATOM 1447 C CA . LYS A 1 179 ? 6.311 6.155 -7.141 1.00 86.25 179 LYS A CA 1
ATOM 1448 C C . LYS A 1 179 ? 6.469 7.498 -7.860 1.00 86.25 179 LYS A C 1
ATOM 1450 O O . LYS A 1 179 ? 5.681 7.855 -8.735 1.00 86.25 179 LYS A O 1
ATOM 1455 N N . SER A 1 180 ? 7.518 8.235 -7.503 1.00 81.06 180 SER A N 1
ATOM 1456 C CA . SER A 1 180 ? 7.891 9.443 -8.235 1.00 81.06 180 SER A CA 1
ATOM 1457 C C . SER A 1 180 ? 8.479 9.072 -9.600 1.00 81.06 180 SER A C 1
ATOM 1459 O O . SER A 1 180 ? 9.506 8.389 -9.663 1.00 81.06 180 SER A O 1
ATOM 1461 N N . GLU A 1 181 ? 7.832 9.485 -10.688 1.00 74.00 181 GLU A N 1
ATOM 1462 C CA . GLU A 1 181 ? 8.385 9.379 -12.036 1.00 74.00 181 GLU A CA 1
ATOM 1463 C C . GLU A 1 181 ? 9.339 10.559 -12.266 1.00 74.00 181 GLU A C 1
ATOM 1465 O O . GLU A 1 181 ? 8.970 11.723 -12.100 1.00 74.00 181 GLU A O 1
ATOM 1470 N N . LYS A 1 182 ? 10.594 10.281 -12.645 1.00 63.66 182 LYS A N 1
ATOM 1471 C CA . LYS A 1 182 ? 11.468 11.340 -13.158 1.00 63.66 182 LYS A CA 1
ATOM 1472 C C . LYS A 1 182 ? 10.895 11.768 -14.506 1.00 63.66 182 LYS A C 1
ATOM 1474 O O . LYS A 1 182 ? 10.862 10.956 -15.427 1.00 63.66 182 LYS A O 1
ATOM 1479 N N . ILE A 1 183 ? 10.492 13.032 -14.633 1.00 51.34 183 ILE A N 1
ATOM 1480 C CA . ILE A 1 183 ? 10.210 13.634 -15.938 1.00 51.34 183 ILE A CA 1
ATOM 1481 C C . ILE A 1 183 ? 11.537 13.638 -16.698 1.00 51.34 183 ILE A C 1
ATOM 1483 O O . ILE A 1 183 ? 12.384 14.509 -16.500 1.00 51.34 183 ILE A O 1
ATOM 1487 N N . VAL A 1 184 ? 11.757 12.631 -17.538 1.00 47.69 184 VAL A N 1
ATOM 1488 C CA . VAL A 1 184 ? 12.817 12.699 -18.536 1.00 47.69 184 VAL A CA 1
ATOM 1489 C C . VAL A 1 184 ? 12.331 13.725 -19.550 1.00 47.69 184 VAL A C 1
ATOM 1491 O O . VAL A 1 184 ? 11.461 13.438 -20.367 1.00 47.69 184 VAL A O 1
ATOM 1494 N N . LEU A 1 185 ? 12.858 14.948 -19.468 1.00 49.09 185 LEU A N 1
ATOM 1495 C CA . LEU A 1 185 ? 12.723 15.967 -20.510 1.00 49.09 185 LEU A CA 1
ATOM 1496 C C . LEU A 1 185 ? 13.510 15.524 -21.756 1.00 49.09 185 LEU A C 1
ATOM 1498 O O . LEU A 1 185 ? 14.468 16.167 -22.170 1.00 49.09 185 LEU A O 1
ATOM 1502 N N . SER A 1 186 ? 13.138 14.399 -22.354 1.00 48.50 186 SER A N 1
ATOM 1503 C CA . SER A 1 186 ? 13.535 14.048 -23.708 1.00 48.50 186 SER A CA 1
ATOM 1504 C C . SER A 1 186 ? 12.367 14.414 -24.615 1.00 48.50 186 SER A C 1
ATOM 1506 O O . SER A 1 186 ? 11.351 13.722 -24.604 1.00 48.50 186 SER A O 1
ATOM 1508 N N . ASN A 1 187 ? 12.546 15.495 -25.386 1.00 43.25 187 ASN A N 1
ATOM 1509 C CA . ASN A 1 187 ? 11.724 15.950 -26.524 1.00 43.25 187 ASN A CA 1
ATOM 1510 C C . ASN A 1 187 ? 10.796 17.167 -26.318 1.00 43.25 187 ASN A C 1
ATOM 1512 O O . ASN A 1 187 ? 9.732 17.225 -26.926 1.00 43.25 187 ASN A O 1
ATOM 1516 N N . ILE A 1 188 ? 11.230 18.215 -25.604 1.00 43.12 188 ILE A N 1
ATOM 1517 C CA . ILE A 1 188 ? 10.715 19.581 -25.869 1.00 43.12 188 ILE A CA 1
ATOM 1518 C C . ILE A 1 188 ? 11.613 20.262 -26.915 1.00 43.12 188 ILE A C 1
ATOM 1520 O O . ILE A 1 188 ? 12.281 21.252 -26.638 1.00 43.12 188 ILE A O 1
ATOM 1524 N N . ALA A 1 189 ? 11.688 19.689 -28.118 1.00 42.59 189 ALA A N 1
ATOM 1525 C CA . ALA A 1 189 ? 12.402 20.299 -29.246 1.00 42.59 189 ALA A CA 1
ATOM 1526 C C . ALA A 1 189 ? 11.567 20.361 -30.536 1.00 42.59 189 ALA A C 1
ATOM 1528 O O . ALA A 1 189 ? 12.101 20.682 -31.592 1.00 42.59 189 ALA A O 1
ATOM 1529 N N . SER A 1 190 ? 10.264 20.076 -30.488 1.00 44.62 190 SER A N 1
ATOM 1530 C CA . SER A 1 190 ? 9.463 20.029 -31.717 1.00 44.62 190 SER A CA 1
ATOM 1531 C C . SER A 1 190 ? 7.975 20.306 -31.524 1.00 44.62 190 SER A C 1
ATOM 1533 O O . SER A 1 190 ? 7.159 19.690 -32.190 1.00 44.62 190 SER A O 1
ATOM 1535 N N . VAL A 1 191 ? 7.603 21.270 -30.676 1.00 37.47 191 VAL A N 1
ATOM 1536 C CA . VAL A 1 191 ? 6.328 21.993 -30.841 1.00 37.47 191 VAL A CA 1
ATOM 1537 C C . VAL A 1 191 ? 6.510 23.439 -30.370 1.00 37.47 191 VAL A C 1
ATOM 1539 O O . VAL A 1 191 ? 6.261 23.774 -29.218 1.00 37.47 191 VAL A O 1
ATOM 1542 N N . LEU A 1 192 ? 6.975 24.296 -31.275 1.00 32.97 192 LEU A N 1
ATOM 1543 C CA . LEU A 1 192 ? 6.649 25.719 -31.266 1.00 32.97 192 LEU A CA 1
ATOM 1544 C C . LEU A 1 192 ? 5.990 25.987 -32.621 1.00 32.97 192 LEU A C 1
ATOM 1546 O O . LEU A 1 192 ? 6.657 25.912 -33.653 1.00 32.97 192 LEU A O 1
ATOM 1550 N N . ILE A 1 193 ? 4.669 26.176 -32.591 1.00 37.28 193 ILE A N 1
ATOM 1551 C CA . ILE A 1 193 ? 3.920 26.901 -33.624 1.00 37.28 193 ILE A CA 1
ATOM 1552 C C . ILE A 1 193 ? 4.027 28.380 -33.265 1.00 37.28 193 ILE A C 1
ATOM 1554 O O . ILE A 1 193 ? 3.865 28.678 -32.059 1.00 37.28 193 ILE A O 1
#

Radius of gyration: 34.09 Å; Cα contacts (8 Å, |Δi|>4): 213; chains: 1; bounding box: 133×42×51 Å

Organism: NCBI:txid2755281

Solvent-accessible surface area (backbone atoms only — not comparable to full-atom values): 11791 Å² total; per-residue (Å²): 138,82,88,82,86,88,88,81,89,83,91,84,83,94,74,81,76,64,62,70,59,53,54,56,55,53,61,54,56,77,70,52,74,49,72,68,54,55,46,47,50,55,53,54,63,58,63,78,67,71,61,62,53,62,56,49,40,52,50,51,37,48,46,42,57,75,70,42,58,96,36,44,34,38,40,36,32,27,62,62,45,57,72,78,36,44,68,47,52,53,54,35,69,74,64,52,79,62,66,69,48,73,32,51,29,44,98,86,42,48,70,62,60,70,76,80,76,73,52,87,88,58,62,50,25,41,37,37,39,30,62,58,66,80,48,50,54,71,54,70,46,76,28,79,82,39,44,35,38,37,41,36,68,39,56,62,67,57,51,53,54,38,63,73,36,74,75,41,68,40,38,68,43,65,46,79,48,63,67,86,76,79,84,73,87,77,76,92,79,81,84,82,131

Nearest PDB structures (foldseek):
  1pzm-assembly1_A  TM=5.346E-01  e=1.035E-02  Leishmania tarentolae
  1tc1-assembly1_A  TM=5.272E-01  e=2.249E-02  Trypanosoma cruzi
  1p17-assembly3_D  TM=4.892E-01  e=2.913E-02  Trypanosoma cruzi
  7scr-assembly3_B  TM=5.069E-01  e=3.315E-02  Trypanosoma brucei brucei
  1wxj-assembly1_A  TM=2.143E-01  e=8.983E-01  Thermus thermophilus HB8

Secondary structure (DSSP, 8-state):
---------------SSSHHHHHHHHHHHTTSPPHHHHHHHHHHHHHTT--HHHHHHHHHHHHHHHTSTTSEEEEEEEHHHHHHSHHHHHHHHHH--S-EEEEEEPTT--EE--GGGG-TTS-EEEEEEES-GGGHHHHH--EEEEEEEEEE-S-HHHHHHHHHSHHHHTEEEEEEEEPPPP------SS---

Sequence (193 aa):
MTRYFLFSSFVLGALASQSHSLVKRALQKSHEKSQLEKWEDKFLGSLEHFDQTESLVTLISKVALEELSGCTAIILYDVFTEISDDLLLERLFRIFPIPYVHGQITEEYFMKVPEIVTNSDTCISYILFLKDVMRCMSVIGPQSNNKVVLVARSSQWRVYEFLAREESQNFLNILVIAKSEKIVLSNIASVLI